Protein AF-A0AAP0QS74-F1 (afdb_monomer_lite)

Secondary structure (DSSP, 8-state):
-PPEEEEE---HHHHHHHHHHHHHTTTTSTTEEEEE-HHHHTTGGGS-HHHHHTTTTEEE-PPP-PPTT-HHHHHHHHHHHHHHHSTTHHHHHHHHHH-S---TTSSS-----------GGGGHHHHHHHHHHHHHHHHHHHHHHHHHHHHHHHHHHHHT----------------------------------------------

Sequence (206 aa):
MQTRVFVVYMNTALVSRLFALADQNGMMSKGYAWIITAGLSNSLNVLDSDVVDSMDGVLGVRSHAFLKESPLFSYFSKVILLVREIETKMDEIEKRYFGEKVTSATLAPTIYTESSSLRAYNFGGLFIIAGMATLLAIAVSERFIWQRPVALVRQYLTSNHPANGIELAAQPTAETDAGDHSPEVHQDSGNSGRISEHIKEDIAVE

InterPro domains:
  IPR001828 Receptor, ligand binding region [PF01094] (2-66)
  IPR015683 Ionotropic glutamate receptor [PTHR34836] (1-76)
  IPR028082 Periplasmic binding protein-like I [SSF53822] (2-81)

Structure (mmCIF, N/CA/C/O backbone):
data_AF-A0AAP0QS74-F1
#
_entry.id   AF-A0AAP0QS74-F1
#
loop_
_atom_site.group_PDB
_atom_site.id
_atom_site.type_symbol
_atom_site.label_atom_id
_atom_site.label_alt_id
_atom_site.label_comp_id
_atom_site.label_asym_id
_atom_site.label_entity_id
_atom_site.label_seq_id
_atom_site.pdbx_PDB_ins_code
_atom_site.Cartn_x
_atom_site.Cartn_y
_atom_site.Cartn_z
_atom_site.occupancy
_atom_site.B_iso_or_equiv
_atom_site.auth_seq_id
_atom_site.auth_comp_id
_atom_site.auth_asym_id
_atom_site.auth_atom_id
_atom_site.pdbx_PDB_model_num
ATOM 1 N N . MET A 1 1 ? -0.316 0.234 28.360 1.00 65.75 1 MET A N 1
ATOM 2 C CA . MET A 1 1 ? -0.586 -0.930 27.488 1.00 65.75 1 MET A CA 1
ATOM 3 C C . MET A 1 1 ? 0.133 -0.708 26.174 1.00 65.75 1 MET A C 1
ATOM 5 O O . MET A 1 1 ? 0.094 0.412 25.683 1.00 65.75 1 MET A O 1
ATOM 9 N N . GLN A 1 2 ? 0.831 -1.718 25.661 1.00 87.81 2 GLN A N 1
ATOM 10 C CA . GLN A 1 2 ? 1.613 -1.614 24.430 1.00 87.81 2 GLN A CA 1
ATOM 11 C C . GLN A 1 2 ? 0.776 -2.133 23.258 1.00 87.81 2 GLN A C 1
ATOM 13 O O . GLN A 1 2 ? 0.354 -3.287 23.278 1.00 87.81 2 GLN A O 1
ATOM 18 N N . THR A 1 3 ? 0.512 -1.279 22.272 1.00 93.31 3 THR A N 1
ATOM 19 C CA . THR A 1 3 ? -0.238 -1.647 21.063 1.00 93.31 3 THR A CA 1
ATOM 20 C C . THR A 1 3 ? 0.688 -2.327 20.062 1.00 93.31 3 THR A C 1
ATOM 22 O O . THR A 1 3 ? 1.796 -1.845 19.823 1.00 93.31 3 THR A O 1
ATOM 25 N N . ARG A 1 4 ? 0.238 -3.430 19.460 1.00 94.75 4 ARG A N 1
ATOM 26 C CA . ARG A 1 4 ? 0.949 -4.118 18.375 1.00 94.75 4 ARG A CA 1
ATOM 27 C C . ARG A 1 4 ? 0.329 -3.725 17.042 1.00 94.75 4 ARG A C 1
ATOM 29 O O . ARG A 1 4 ? -0.881 -3.843 16.874 1.00 94.75 4 ARG A O 1
ATOM 36 N N . VAL A 1 5 ? 1.154 -3.243 16.118 1.00 95.69 5 VAL A N 1
ATOM 37 C CA . VAL A 1 5 ? 0.713 -2.798 14.792 1.00 95.69 5 VAL A CA 1
ATOM 38 C C . VAL A 1 5 ? 1.135 -3.831 13.755 1.00 95.69 5 VAL A C 1
ATOM 40 O O . VAL A 1 5 ? 2.314 -4.175 13.677 1.00 95.69 5 VAL A O 1
ATOM 43 N N . PHE A 1 6 ? 0.187 -4.297 12.948 1.00 95.19 6 PHE A N 1
ATOM 44 C CA . PHE A 1 6 ? 0.430 -5.216 11.842 1.00 95.19 6 PHE A CA 1
ATOM 45 C C . PHE A 1 6 ? 0.158 -4.521 10.511 1.00 95.19 6 PHE A C 1
ATOM 47 O O . PHE A 1 6 ? -0.923 -3.975 10.295 1.00 95.19 6 PHE A O 1
ATOM 54 N N . VAL A 1 7 ? 1.137 -4.568 9.607 1.00 94.81 7 VAL A N 1
ATOM 55 C CA . VAL A 1 7 ? 0.986 -4.100 8.226 1.00 94.81 7 VAL A CA 1
ATOM 56 C C . VAL A 1 7 ? 0.824 -5.319 7.330 1.00 94.81 7 VAL A C 1
ATOM 58 O O . VAL A 1 7 ? 1.717 -6.160 7.246 1.00 94.81 7 VAL A O 1
ATOM 61 N N . VAL A 1 8 ? -0.326 -5.426 6.674 1.00 93.69 8 VAL A N 1
ATOM 62 C CA . VAL A 1 8 ? -0.716 -6.602 5.898 1.00 93.69 8 VAL A CA 1
ATOM 63 C C . VAL A 1 8 ? -0.539 -6.318 4.406 1.00 93.69 8 VAL A C 1
ATOM 65 O O . VAL A 1 8 ? -1.237 -5.492 3.807 1.00 93.69 8 VAL A O 1
ATOM 68 N N . TYR A 1 9 ? 0.406 -7.037 3.800 1.00 92.31 9 TYR A N 1
ATOM 69 C CA . TYR A 1 9 ? 0.623 -7.102 2.356 1.00 92.31 9 TYR A CA 1
ATOM 70 C C . TYR A 1 9 ? 0.483 -8.559 1.905 1.00 92.31 9 TYR A C 1
ATOM 72 O O . TYR A 1 9 ? 1.419 -9.348 2.003 1.00 92.31 9 TYR A O 1
ATOM 80 N N . MET A 1 10 ? -0.724 -8.938 1.488 1.00 88.56 10 MET A N 1
ATOM 81 C CA . MET A 1 10 ? -1.080 -10.300 1.085 1.00 88.56 10 MET A CA 1
ATOM 82 C C . MET A 1 10 ? -2.191 -10.252 0.028 1.00 88.56 10 MET A C 1
ATOM 84 O O . MET A 1 10 ? -2.868 -9.236 -0.126 1.00 88.56 10 MET A O 1
ATOM 88 N N . ASN A 1 11 ? -2.394 -11.357 -0.690 1.00 88.50 11 ASN A N 1
ATOM 89 C CA . ASN A 1 11 ? -3.532 -11.514 -1.598 1.00 88.50 11 ASN A CA 1
ATOM 90 C C . ASN A 1 11 ? -4.849 -11.649 -0.802 1.00 88.50 11 ASN A C 1
ATOM 92 O O . ASN A 1 11 ? -4.871 -12.260 0.267 1.00 88.50 11 ASN A O 1
ATOM 96 N N . THR A 1 12 ? -5.940 -11.135 -1.367 1.00 87.75 12 THR A N 1
ATOM 97 C CA . THR A 1 12 ? -7.340 -11.240 -0.932 1.00 87.75 12 THR A CA 1
ATOM 98 C C . THR A 1 12 ? -7.721 -12.593 -0.303 1.00 87.75 12 THR A C 1
ATOM 100 O O . THR A 1 12 ? -8.304 -12.622 0.781 1.00 87.75 12 THR A O 1
ATOM 103 N N . ALA A 1 13 ? -7.335 -13.725 -0.904 1.00 88.12 13 ALA A N 1
ATOM 104 C CA . ALA A 1 13 ? -7.678 -15.053 -0.370 1.00 88.12 13 ALA A CA 1
ATOM 105 C C . ALA A 1 13 ? -6.998 -15.367 0.979 1.00 88.12 13 ALA A C 1
ATOM 107 O O . ALA A 1 13 ? -7.599 -15.964 1.872 1.00 88.12 13 ALA A O 1
ATOM 108 N N . LEU A 1 14 ? -5.739 -14.952 1.145 1.00 91.38 14 LEU A N 1
ATOM 109 C CA . LEU A 1 14 ? -4.989 -15.143 2.392 1.00 91.38 14 LEU A CA 1
ATOM 110 C C . LEU A 1 14 ? -5.470 -14.179 3.473 1.00 91.38 14 LEU A C 1
ATOM 112 O O . LEU A 1 14 ? -5.602 -14.561 4.630 1.00 91.38 14 LEU A O 1
ATOM 116 N N . VAL A 1 15 ? -5.772 -12.949 3.069 1.00 90.56 15 VAL A N 1
ATOM 117 C CA . VAL A 1 15 ? -6.301 -11.888 3.931 1.00 90.56 15 VAL A CA 1
ATOM 118 C C . VAL A 1 15 ? -7.613 -12.309 4.573 1.00 90.56 15 VAL A C 1
ATOM 120 O O . VAL A 1 15 ? -7.795 -12.104 5.768 1.00 90.56 15 VAL A O 1
ATOM 123 N N . SER A 1 16 ? -8.480 -12.960 3.797 1.00 91.44 16 SER A N 1
ATOM 124 C CA . SER A 1 16 ? -9.758 -13.460 4.301 1.00 91.44 16 SER A CA 1
ATOM 125 C C . SER A 1 16 ? -9.565 -14.416 5.474 1.00 91.44 16 SER A C 1
ATOM 127 O O . SER A 1 16 ? -10.159 -14.258 6.536 1.00 91.44 16 SER A O 1
ATOM 129 N N . ARG A 1 17 ? -8.658 -15.386 5.306 1.00 93.38 17 ARG A N 1
ATOM 130 C CA . ARG A 1 17 ? -8.339 -16.367 6.350 1.00 93.38 17 ARG A CA 1
ATOM 131 C C . ARG A 1 17 ? -7.629 -15.723 7.537 1.00 93.38 17 ARG A C 1
ATOM 133 O O . ARG A 1 17 ? -7.901 -16.089 8.674 1.00 93.38 17 ARG A O 1
ATOM 140 N N . LEU A 1 18 ? -6.727 -14.776 7.276 1.00 94.75 18 LEU A N 1
ATOM 141 C CA . LEU A 1 18 ? -5.992 -14.057 8.312 1.00 94.75 18 LEU A CA 1
ATOM 142 C C . LEU A 1 18 ? -6.943 -13.311 9.246 1.00 94.75 18 LEU A C 1
ATOM 144 O O . LEU A 1 18 ? -6.813 -13.446 10.459 1.00 94.75 18 LEU A O 1
ATOM 148 N N . PHE A 1 19 ? -7.881 -12.540 8.697 1.00 94.38 19 PHE A N 1
ATOM 149 C CA . PHE A 1 19 ? -8.766 -11.712 9.509 1.00 94.38 19 PHE A CA 1
ATOM 150 C C . PHE A 1 19 ? -9.851 -12.518 10.219 1.00 94.38 19 PHE A C 1
ATOM 152 O O . PHE A 1 19 ? -10.068 -12.281 11.403 1.00 94.38 19 PHE A O 1
ATOM 159 N N . ALA A 1 20 ? -10.377 -13.574 9.591 1.00 94.19 20 ALA A N 1
ATOM 160 C CA . ALA A 1 20 ? -11.245 -14.525 10.282 1.00 94.19 20 ALA A CA 1
ATOM 161 C C . ALA A 1 20 ? -10.550 -15.163 11.504 1.00 94.19 20 ALA A C 1
ATOM 163 O O . ALA A 1 20 ? -11.133 -15.261 12.581 1.00 94.19 20 ALA A O 1
ATOM 164 N N . LEU A 1 21 ? -9.280 -15.563 11.369 1.00 95.00 21 LEU A N 1
ATOM 165 C CA . LEU A 1 21 ? -8.508 -16.117 12.487 1.00 95.00 21 LEU A CA 1
ATOM 166 C C . LEU A 1 21 ? -8.143 -15.055 13.527 1.00 95.00 21 LEU A C 1
ATOM 168 O O . LEU A 1 21 ? -8.137 -15.344 14.722 1.00 95.00 21 LEU A O 1
ATOM 172 N N . ALA A 1 22 ? -7.804 -13.843 13.098 1.00 95.56 22 ALA A N 1
ATOM 173 C CA . ALA A 1 22 ? -7.474 -12.753 14.005 1.00 95.56 22 ALA A CA 1
ATOM 174 C C . ALA A 1 22 ? -8.678 -12.377 14.878 1.00 95.56 22 ALA A C 1
ATOM 176 O O . ALA A 1 22 ? -8.509 -12.199 16.084 1.00 95.56 22 ALA A O 1
ATOM 177 N N . ASP A 1 23 ? -9.876 -12.320 14.300 1.00 95.06 23 ASP A N 1
ATOM 178 C CA . ASP A 1 23 ? -11.116 -12.055 15.024 1.00 95.06 23 ASP A CA 1
ATOM 179 C C . ASP A 1 23 ? -11.440 -13.171 16.030 1.00 95.06 23 ASP A C 1
ATOM 181 O O . ASP A 1 23 ? -11.571 -12.912 17.228 1.00 95.06 23 ASP A O 1
ATOM 185 N N . GLN A 1 24 ? -11.388 -14.437 15.594 1.00 94.69 24 GLN A N 1
ATOM 186 C CA . GLN A 1 24 ? -11.581 -15.603 16.473 1.00 94.69 24 GLN A CA 1
ATOM 187 C C . GLN A 1 24 ? -10.610 -15.640 17.663 1.00 94.69 24 GLN A C 1
ATOM 189 O O . GLN A 1 24 ? -10.968 -16.097 18.747 1.00 94.69 24 GLN A O 1
ATOM 194 N N . ASN A 1 25 ? -9.379 -15.155 17.481 1.00 94.81 25 ASN A N 1
ATOM 195 C CA . ASN A 1 25 ? -8.360 -15.114 18.532 1.00 94.81 25 ASN A CA 1
ATOM 196 C C . ASN A 1 25 ? -8.369 -13.802 19.340 1.00 94.81 25 ASN A C 1
ATOM 198 O O . ASN A 1 25 ? -7.450 -13.553 20.124 1.00 94.81 25 ASN A O 1
ATOM 202 N N . GLY A 1 26 ? -9.371 -12.939 19.150 1.00 94.12 26 GLY A N 1
ATOM 203 C CA . GLY A 1 26 ? -9.499 -11.667 19.861 1.00 94.12 26 GLY A CA 1
ATOM 204 C C . GLY A 1 26 ? -8.430 -10.637 19.488 1.00 94.12 26 GLY A C 1
ATOM 205 O O . GLY A 1 26 ? -8.235 -9.656 20.207 1.00 94.12 26 GLY A O 1
ATOM 206 N N . MET A 1 27 ? -7.730 -10.823 18.369 1.00 95.50 27 MET A N 1
ATOM 207 C CA . MET A 1 27 ? -6.721 -9.887 17.873 1.00 95.50 27 MET A CA 1
ATOM 208 C C . MET A 1 27 ? -7.329 -8.684 17.133 1.00 95.50 27 MET A C 1
ATOM 210 O O . MET A 1 27 ? -6.590 -7.781 16.752 1.00 95.50 27 MET A O 1
ATOM 214 N N . MET A 1 28 ? -8.654 -8.632 16.965 1.00 94.50 28 MET A N 1
ATOM 215 C CA . MET A 1 28 ? -9.396 -7.424 16.555 1.00 94.50 28 MET A CA 1
ATOM 216 C C . MET A 1 28 ? -9.728 -6.494 17.729 1.00 94.50 28 MET A C 1
ATOM 218 O O . MET A 1 28 ? -10.222 -5.385 17.549 1.00 94.50 28 MET A O 1
ATOM 222 N N . SER A 1 29 ? -9.441 -6.926 18.958 1.00 93.19 29 SER A N 1
ATOM 223 C CA . SER A 1 29 ? -9.743 -6.157 20.161 1.00 93.19 29 SER A CA 1
ATOM 224 C C . SER A 1 29 ? -8.646 -5.142 20.521 1.00 93.19 29 SER A C 1
ATOM 226 O O . SER A 1 29 ? -7.591 -5.027 19.888 1.00 93.19 29 SER A O 1
ATOM 228 N N . LYS A 1 30 ? -8.890 -4.374 21.588 1.00 92.31 30 LYS A N 1
ATOM 229 C CA . LYS A 1 30 ? -7.980 -3.332 22.071 1.00 92.31 30 LYS A CA 1
ATOM 230 C C . LYS A 1 30 ? -6.586 -3.895 22.380 1.00 92.31 30 LYS A C 1
ATOM 232 O O . LYS A 1 30 ? -6.434 -4.820 23.169 1.00 92.31 30 LYS A O 1
ATOM 237 N N . GLY A 1 31 ? -5.561 -3.245 21.833 1.00 92.81 31 GLY A N 1
ATOM 238 C CA . GLY A 1 31 ? -4.160 -3.675 21.949 1.00 92.81 31 GLY A CA 1
ATOM 239 C C . GLY A 1 31 ? -3.540 -4.064 20.608 1.00 92.81 31 GLY A C 1
ATOM 240 O O . GLY A 1 31 ? -2.321 -4.223 20.528 1.00 92.81 31 GLY A O 1
ATOM 241 N N . TYR A 1 32 ? -4.355 -4.119 19.556 1.00 94.94 32 TYR A N 1
ATOM 242 C CA . TYR A 1 32 ? -3.939 -4.404 18.193 1.00 94.94 32 TYR A CA 1
ATOM 243 C C . TYR A 1 32 ? -4.397 -3.301 17.243 1.00 94.94 32 TYR A C 1
ATOM 245 O O . TYR A 1 32 ? -5.439 -2.681 17.443 1.00 94.94 32 TYR A O 1
ATOM 253 N N . ALA A 1 33 ? -3.587 -3.035 16.226 1.00 95.69 33 ALA A N 1
ATOM 254 C CA . ALA A 1 33 ? -3.935 -2.159 15.121 1.00 95.69 33 ALA A CA 1
ATOM 255 C C . ALA A 1 33 ? -3.523 -2.827 13.811 1.00 95.69 33 ALA A C 1
ATOM 257 O O . ALA A 1 33 ? -2.427 -3.382 13.703 1.00 95.69 33 ALA A O 1
ATOM 258 N N . TRP A 1 34 ? -4.393 -2.739 12.814 1.00 96.62 34 TRP A N 1
ATOM 259 C CA . TRP A 1 34 ? -4.226 -3.412 11.534 1.00 96.62 34 TRP A CA 1
ATOM 260 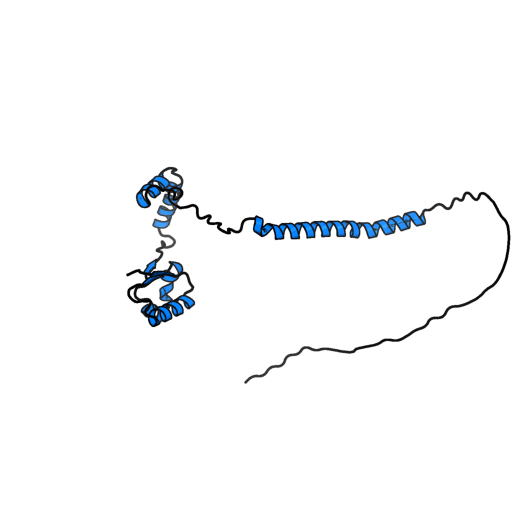C C . TRP A 1 34 ? -4.228 -2.387 10.413 1.00 96.62 34 TRP A C 1
ATOM 262 O O . TRP A 1 34 ? -5.120 -1.544 10.343 1.00 96.62 34 TRP A O 1
ATOM 272 N N . ILE A 1 35 ? -3.228 -2.457 9.538 1.00 95.38 35 ILE A N 1
ATOM 273 C CA . ILE A 1 35 ? -3.105 -1.580 8.378 1.00 95.38 35 ILE A CA 1
ATOM 274 C C . ILE A 1 35 ? -3.004 -2.443 7.130 1.00 95.38 35 ILE A C 1
ATOM 276 O O . ILE A 1 35 ? -2.090 -3.258 7.007 1.00 95.38 35 ILE A O 1
ATOM 280 N N . ILE A 1 36 ? -3.911 -2.238 6.181 1.00 93.88 36 ILE A N 1
ATOM 281 C CA . ILE A 1 36 ? -3.856 -2.886 4.871 1.00 93.88 36 ILE A CA 1
ATOM 282 C C . ILE A 1 36 ? -3.318 -1.926 3.812 1.00 93.88 36 ILE A C 1
ATOM 284 O O . ILE A 1 36 ? -3.631 -0.733 3.781 1.00 93.88 36 ILE A O 1
ATOM 288 N N . THR A 1 37 ? -2.496 -2.465 2.919 1.00 91.19 37 THR A N 1
ATOM 289 C CA . THR A 1 37 ? -1.899 -1.690 1.824 1.00 91.19 37 THR A CA 1
ATOM 290 C C . THR A 1 37 ? -2.903 -1.376 0.711 1.00 91.19 37 THR A C 1
ATOM 292 O O . THR A 1 37 ? -3.946 -2.021 0.590 1.00 91.19 37 THR A O 1
ATOM 295 N N . ALA A 1 38 ? -2.568 -0.394 -0.134 1.00 85.44 38 ALA A N 1
ATOM 296 C CA . ALA A 1 38 ? -3.455 0.112 -1.184 1.00 85.44 38 ALA A CA 1
ATOM 297 C C . ALA A 1 38 ? -3.927 -0.946 -2.194 1.00 85.44 38 ALA A C 1
ATOM 299 O O . ALA A 1 38 ? -5.052 -0.880 -2.679 1.00 85.44 38 ALA A O 1
ATOM 300 N N . GLY A 1 39 ? -3.098 -1.954 -2.484 1.00 82.19 39 GLY A N 1
ATOM 301 C CA . GLY A 1 39 ? -3.506 -3.055 -3.363 1.00 82.19 39 GLY A CA 1
ATOM 302 C C . GLY A 1 39 ? -4.696 -3.843 -2.804 1.00 82.19 39 GLY A C 1
ATOM 303 O O . GLY A 1 39 ? -5.583 -4.254 -3.551 1.00 82.19 39 GLY A O 1
ATOM 304 N N . LEU A 1 40 ? -4.744 -3.997 -1.480 1.00 84.62 40 LEU A N 1
ATOM 305 C CA . LEU A 1 40 ? -5.782 -4.750 -0.789 1.00 84.62 40 LEU A CA 1
ATOM 306 C C . LEU A 1 40 ? -7.011 -3.888 -0.477 1.00 84.62 40 LEU A C 1
ATOM 308 O O . LEU A 1 40 ? -8.137 -4.310 -0.719 1.00 84.62 40 LEU A O 1
ATOM 312 N N . SER A 1 41 ? -6.808 -2.655 -0.007 1.00 87.12 41 SER A N 1
ATOM 313 C CA . SER A 1 41 ? -7.895 -1.718 0.327 1.00 87.12 41 SER A CA 1
ATOM 314 C C . SER A 1 41 ? -8.768 -1.335 -0.881 1.00 87.12 41 SER A C 1
ATOM 316 O O . SER A 1 41 ? -9.960 -1.048 -0.724 1.00 87.12 41 SER A O 1
ATOM 318 N N . ASN A 1 42 ? -8.183 -1.331 -2.084 1.00 86.38 42 ASN A N 1
ATOM 319 C CA . ASN A 1 42 ? -8.885 -1.073 -3.339 1.00 86.38 42 ASN A CA 1
ATOM 320 C C . ASN A 1 42 ? -9.721 -2.275 -3.804 1.00 86.38 42 ASN A C 1
ATOM 322 O O . ASN A 1 42 ? -10.624 -2.095 -4.614 1.00 86.38 42 ASN A O 1
ATOM 326 N N . SER A 1 43 ? -9.433 -3.473 -3.287 1.00 84.19 43 SER A N 1
ATOM 327 C CA . SER A 1 43 ? -10.041 -4.742 -3.707 1.00 84.19 43 SER A CA 1
ATOM 328 C C . SER A 1 43 ? -10.974 -5.339 -2.641 1.00 84.19 43 SER A C 1
ATOM 330 O O . SER A 1 43 ? -11.334 -6.510 -2.725 1.00 84.19 43 SER A O 1
ATOM 332 N N . LEU A 1 44 ? -11.372 -4.558 -1.625 1.00 83.19 44 LEU A N 1
ATOM 333 C CA . LEU A 1 44 ? -12.238 -5.026 -0.528 1.00 83.19 44 LEU A CA 1
ATOM 334 C C . LEU A 1 44 ? -13.644 -5.430 -0.984 1.00 83.19 44 LEU A C 1
ATOM 336 O O . LEU A 1 44 ? -14.306 -6.194 -0.301 1.00 83.19 44 LEU A O 1
ATOM 340 N N . ASN A 1 45 ? -14.096 -4.944 -2.138 1.00 83.19 45 ASN A N 1
ATOM 341 C CA . ASN A 1 45 ? -15.378 -5.331 -2.729 1.00 83.19 45 ASN A CA 1
ATOM 342 C C . ASN A 1 45 ? -15.397 -6.766 -3.285 1.00 83.19 45 ASN A C 1
ATOM 344 O O . ASN A 1 45 ? -16.463 -7.245 -3.651 1.00 83.19 45 ASN A O 1
ATOM 348 N N . VAL A 1 46 ? -14.236 -7.417 -3.406 1.00 86.25 46 VAL A N 1
ATOM 349 C CA . VAL A 1 46 ? -14.112 -8.818 -3.846 1.00 86.25 46 VAL A CA 1
ATOM 350 C C . VAL A 1 46 ? -14.243 -9.786 -2.665 1.00 86.25 46 VAL A C 1
ATOM 352 O O . VAL A 1 46 ? -14.423 -10.981 -2.872 1.00 86.25 46 VAL A O 1
ATOM 355 N N . LEU A 1 47 ? -14.123 -9.286 -1.432 1.00 86.75 47 LEU A N 1
ATOM 356 C CA . LEU A 1 47 ? -14.265 -10.088 -0.223 1.00 86.75 47 LEU A CA 1
ATOM 357 C C . LEU A 1 47 ? -15.739 -10.331 0.095 1.00 86.75 47 LEU A C 1
ATOM 359 O O . LEU A 1 47 ? -16.581 -9.456 -0.113 1.00 86.75 47 LEU A O 1
ATOM 363 N N . ASP A 1 48 ? -16.021 -11.505 0.653 1.00 89.50 48 ASP A N 1
ATOM 364 C CA . ASP A 1 48 ? -17.339 -11.829 1.188 1.00 89.50 48 ASP A CA 1
ATOM 365 C C . ASP A 1 48 ? -17.672 -10.924 2.384 1.00 89.50 48 ASP A C 1
ATOM 367 O O . ASP A 1 48 ? -16.784 -10.538 3.150 1.00 89.50 48 ASP A O 1
ATOM 371 N N . SER A 1 49 ? -18.958 -10.609 2.567 1.00 89.19 49 SER A N 1
ATOM 372 C CA . SER A 1 49 ? -19.420 -9.716 3.643 1.00 89.19 49 SER A CA 1
ATOM 373 C C . SER A 1 49 ? -18.959 -10.190 5.020 1.00 89.19 49 SER A C 1
ATOM 375 O O . SER A 1 49 ? -18.421 -9.396 5.780 1.00 89.19 49 SER A O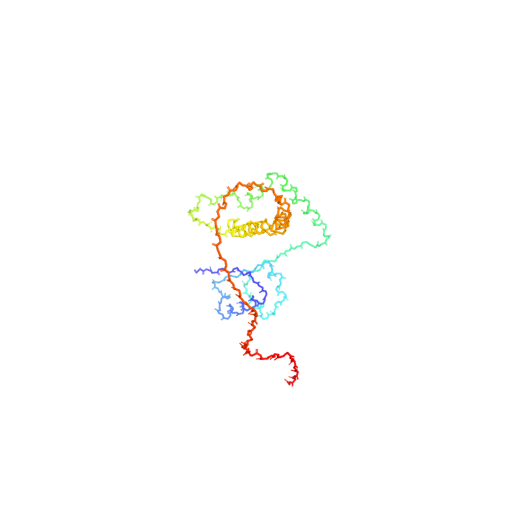 1
ATOM 377 N N . ASP A 1 50 ? -19.069 -11.492 5.295 1.00 89.44 50 ASP A N 1
ATOM 378 C CA . ASP A 1 50 ? -18.671 -12.093 6.574 1.00 89.44 50 ASP A CA 1
ATOM 379 C C . ASP A 1 50 ? -17.184 -11.854 6.888 1.00 89.44 50 ASP A C 1
ATOM 381 O O . ASP A 1 50 ? -16.783 -11.657 8.035 1.00 89.44 50 ASP A O 1
ATOM 385 N N . VAL A 1 51 ? -16.342 -11.844 5.850 1.00 89.75 51 VAL A N 1
ATOM 386 C CA . VAL A 1 51 ? -14.915 -11.546 5.988 1.00 89.75 51 VAL A CA 1
ATOM 387 C C . VAL A 1 51 ? -14.711 -10.062 6.259 1.00 89.75 51 VAL A C 1
ATOM 389 O O . VAL A 1 51 ? -13.900 -9.715 7.114 1.00 89.75 51 VAL A O 1
ATOM 392 N N . VAL A 1 52 ? -15.429 -9.184 5.560 1.00 90.19 52 VAL A N 1
ATOM 393 C CA . VAL A 1 52 ? -15.348 -7.733 5.780 1.00 90.19 52 VAL A CA 1
ATOM 394 C C . VAL A 1 52 ? -15.811 -7.362 7.191 1.00 90.19 52 VAL A C 1
ATOM 396 O O . VAL A 1 52 ? -15.180 -6.516 7.819 1.00 90.19 52 VAL A O 1
ATOM 399 N N . ASP A 1 53 ? -16.824 -8.040 7.725 1.00 92.81 53 ASP A N 1
ATOM 400 C CA . ASP A 1 53 ? -17.297 -7.841 9.098 1.00 92.81 53 ASP A CA 1
ATOM 401 C C . ASP A 1 53 ? -16.226 -8.241 10.126 1.00 92.81 53 ASP A C 1
ATOM 403 O O . ASP A 1 53 ? -16.014 -7.535 11.111 1.00 92.81 53 ASP A O 1
ATOM 407 N N . SER A 1 54 ? -15.453 -9.303 9.854 1.00 93.62 54 SER A N 1
ATOM 408 C CA . SER A 1 54 ? -14.297 -9.678 10.688 1.00 93.62 54 SER A CA 1
ATOM 409 C C . SER A 1 54 ? -13.144 -8.664 10.643 1.00 93.62 54 SER A C 1
ATOM 411 O O . SER A 1 54 ? -12.211 -8.750 11.436 1.00 93.62 54 SER A O 1
ATOM 413 N N . MET A 1 55 ? -13.176 -7.705 9.712 1.00 92.81 55 MET A N 1
ATOM 414 C CA . MET A 1 55 ? -12.158 -6.665 9.537 1.00 92.81 55 MET A CA 1
ATOM 415 C C . MET A 1 55 ? -12.517 -5.351 10.244 1.00 92.81 55 MET A C 1
ATOM 417 O O . MET A 1 55 ? -11.918 -4.312 9.941 1.00 92.81 55 MET A O 1
ATOM 421 N N . ASP A 1 56 ? -13.478 -5.362 11.170 1.00 91.00 56 ASP A N 1
ATOM 422 C CA . ASP A 1 56 ? -13.848 -4.151 11.893 1.00 91.00 56 ASP A CA 1
ATOM 423 C C . ASP A 1 56 ? -12.650 -3.589 12.685 1.00 91.00 56 ASP A C 1
ATOM 425 O O . ASP A 1 56 ? -11.922 -4.298 13.382 1.00 91.00 56 ASP A O 1
ATOM 429 N N . GLY A 1 57 ? -12.385 -2.294 12.515 1.00 90.50 57 GLY A N 1
ATOM 430 C CA . GLY A 1 57 ? -11.194 -1.632 13.064 1.00 90.50 57 GLY A CA 1
ATOM 431 C C . GLY A 1 57 ? -9.904 -1.738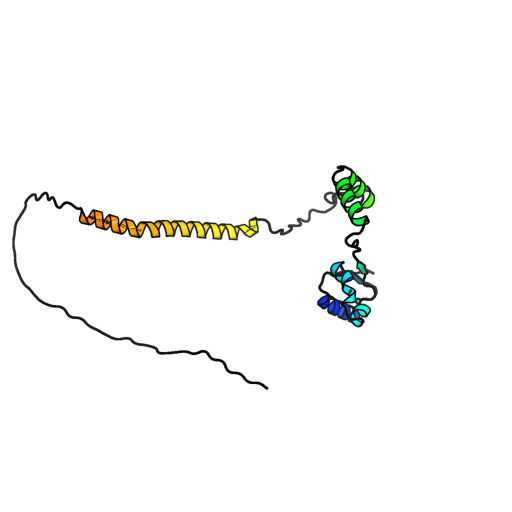 12.229 1.00 90.50 57 GLY A C 1
ATOM 432 O O . GLY A 1 57 ? -8.872 -1.203 12.649 1.00 90.50 57 GLY A O 1
ATOM 433 N N . VAL A 1 58 ? -9.926 -2.355 11.040 1.00 94.31 58 VAL A N 1
ATOM 434 C CA . VAL A 1 58 ? -8.787 -2.353 10.100 1.00 94.31 58 VAL A CA 1
ATOM 435 C C . VAL A 1 58 ? -8.707 -1.027 9.331 1.00 94.31 58 VAL A C 1
ATOM 437 O O . VAL A 1 58 ? -9.671 -0.575 8.716 1.00 94.31 58 VAL A O 1
ATOM 440 N N . LEU A 1 59 ? -7.520 -0.415 9.286 1.00 94.38 59 LEU A N 1
ATOM 441 C CA . LEU A 1 59 ? -7.275 0.818 8.541 1.00 94.38 59 LEU A CA 1
ATOM 442 C C . LEU A 1 59 ? -6.746 0.523 7.131 1.00 94.38 59 LEU A C 1
ATOM 444 O O . LEU A 1 59 ? -5.674 -0.058 6.961 1.00 94.38 59 LEU A O 1
ATOM 448 N N . GLY A 1 60 ? -7.467 0.970 6.102 1.00 90.44 60 GLY A N 1
ATOM 449 C CA . GLY A 1 60 ? -7.042 0.847 4.707 1.00 90.44 60 GLY A CA 1
ATOM 450 C C . GLY A 1 60 ? -6.649 2.171 4.060 1.00 90.44 60 GLY A C 1
ATOM 451 O O . GLY A 1 60 ? -7.278 3.201 4.289 1.00 90.44 60 GLY A O 1
ATOM 452 N N . VAL A 1 61 ? -5.636 2.136 3.190 1.00 87.81 61 VAL A N 1
ATOM 453 C CA . VAL A 1 61 ? -5.229 3.295 2.375 1.00 87.81 61 VAL A CA 1
ATOM 454 C C . VAL A 1 61 ? -5.825 3.167 0.981 1.00 87.81 61 VAL A C 1
ATOM 456 O O . VAL A 1 61 ? -5.337 2.354 0.210 1.00 87.81 61 VAL A O 1
ATOM 459 N N . ARG A 1 62 ? -6.851 3.939 0.614 1.00 81.81 62 ARG A N 1
ATOM 460 C CA . ARG A 1 62 ? -7.389 3.918 -0.761 1.00 81.81 62 ARG A CA 1
ATOM 461 C C . ARG A 1 62 ? -6.673 4.918 -1.657 1.00 81.81 62 ARG A C 1
ATOM 463 O O . ARG A 1 62 ? -6.669 6.120 -1.385 1.00 81.81 62 ARG A O 1
ATOM 470 N N . SER A 1 63 ? -6.099 4.427 -2.751 1.00 78.69 63 SER A N 1
ATOM 471 C CA . SER A 1 63 ? -5.484 5.297 -3.752 1.00 78.69 63 SER A CA 1
ATOM 472 C C . SER A 1 63 ? -6.567 5.930 -4.619 1.00 78.69 63 SER A C 1
ATOM 474 O O . SER A 1 63 ? -7.308 5.223 -5.301 1.00 78.69 63 SER A O 1
ATOM 476 N N . HIS A 1 64 ? -6.626 7.256 -4.637 1.00 77.56 64 HIS A N 1
ATOM 477 C CA . HIS A 1 64 ? -7.458 7.990 -5.582 1.00 77.56 64 HIS A CA 1
ATOM 478 C C . HIS A 1 64 ? -6.617 8.318 -6.815 1.00 77.56 64 HIS A C 1
ATOM 480 O O . HIS A 1 64 ? -5.592 8.988 -6.708 1.00 77.56 64 HIS A O 1
ATOM 486 N N . ALA A 1 65 ? -7.041 7.828 -7.978 1.00 74.56 65 ALA A N 1
ATOM 487 C CA . ALA A 1 65 ? -6.434 8.153 -9.262 1.00 74.56 65 ALA A CA 1
ATOM 488 C C . ALA A 1 65 ? -7.391 9.025 -10.081 1.00 74.56 65 ALA A C 1
ATOM 490 O O . ALA A 1 65 ? -8.610 8.863 -10.012 1.00 74.56 65 ALA A O 1
ATOM 491 N N . PHE A 1 66 ? -6.840 9.957 -10.859 1.00 79.25 66 PHE A N 1
ATOM 492 C CA . PHE A 1 66 ? -7.638 10.757 -11.783 1.00 79.25 66 PHE A CA 1
ATOM 493 C C . PHE A 1 66 ? -8.156 9.884 -12.930 1.00 79.25 66 PHE A C 1
ATOM 495 O O . PHE A 1 66 ? -7.438 9.025 -13.443 1.00 79.25 66 PHE A O 1
ATOM 502 N N . LEU A 1 67 ? -9.400 10.128 -13.348 1.00 77.81 67 LEU A N 1
ATOM 503 C CA . LEU A 1 67 ? -9.988 9.473 -14.515 1.00 77.81 67 LEU A CA 1
ATOM 504 C C . LEU A 1 67 ? -9.182 9.803 -15.781 1.00 77.81 67 LEU A C 1
ATOM 506 O O . LEU A 1 67 ? -8.699 10.929 -15.950 1.00 77.81 67 LEU A O 1
ATOM 510 N N . LYS A 1 68 ? -9.060 8.819 -16.679 1.00 63.22 68 LYS A N 1
ATOM 511 C CA . LYS A 1 68 ? -8.441 8.999 -17.998 1.00 63.22 68 LYS A CA 1
ATOM 512 C C . LYS A 1 68 ? -9.224 10.072 -18.771 1.00 63.22 68 LYS A C 1
ATOM 514 O O . LYS A 1 68 ? -10.449 10.067 -18.727 1.00 63.22 68 LYS A O 1
ATOM 519 N N . GLU A 1 69 ? -8.513 10.989 -19.428 1.00 75.25 69 GLU A N 1
ATOM 520 C CA . GLU A 1 69 ? -9.053 12.192 -20.102 1.00 75.25 69 GLU A CA 1
ATOM 521 C C . GLU A 1 69 ? -9.535 13.333 -19.186 1.00 75.25 69 GLU A C 1
ATOM 523 O O . GLU A 1 69 ? -10.159 14.290 -19.646 1.00 75.25 69 GLU A O 1
ATOM 528 N N . SER A 1 70 ? -9.218 13.301 -17.888 1.00 78.38 70 SER A N 1
ATOM 529 C CA . SER A 1 70 ? -9.491 14.453 -17.026 1.00 78.38 70 SER A CA 1
ATOM 530 C C . SER A 1 70 ? -8.619 15.660 -17.416 1.00 78.38 70 SER A C 1
ATOM 532 O O . SER A 1 70 ? -7.395 15.516 -17.520 1.00 78.38 70 SER A O 1
ATOM 534 N N . PRO A 1 71 ? -9.185 16.881 -17.518 1.00 76.44 71 PRO A N 1
ATOM 535 C CA . PRO A 1 71 ? -8.393 18.099 -17.703 1.00 76.44 71 PRO A CA 1
ATOM 536 C C . PRO A 1 71 ? -7.376 18.320 -16.566 1.00 76.44 71 PRO A C 1
ATOM 538 O O . PRO A 1 71 ? -6.357 18.981 -16.776 1.00 76.44 71 PRO A O 1
ATOM 541 N N . LEU A 1 72 ? -7.586 17.711 -15.388 1.00 78.44 72 LEU A N 1
ATOM 542 C CA . LEU A 1 72 ? -6.630 17.745 -14.276 1.00 78.44 72 LEU A CA 1
ATOM 543 C C . LEU A 1 72 ? -5.356 16.946 -14.575 1.00 78.44 72 LEU A C 1
ATOM 545 O O . LEU A 1 72 ? -4.277 17.357 -14.149 1.00 78.44 72 LEU A O 1
ATOM 549 N N . PHE A 1 73 ? -5.446 15.841 -15.321 1.00 76.75 73 PHE A N 1
ATOM 550 C CA . PHE A 1 73 ? -4.277 15.019 -15.647 1.00 76.75 73 PHE A CA 1
ATOM 551 C C . PHE A 1 73 ? -3.245 15.825 -16.444 1.00 76.75 73 PHE A C 1
ATOM 553 O O . PHE A 1 73 ? -2.060 15.791 -16.128 1.00 76.75 73 PHE A O 1
ATOM 560 N N . SER A 1 74 ? -3.704 16.631 -17.408 1.00 80.25 74 SER A N 1
ATOM 561 C CA . SER A 1 74 ? -2.850 17.528 -18.201 1.00 80.25 74 SER A CA 1
ATOM 562 C C . SER A 1 74 ? -2.157 18.588 -17.341 1.00 80.25 74 SER A C 1
ATOM 564 O O . SER A 1 74 ? -0.970 18.859 -17.521 1.00 80.25 74 SER A O 1
ATOM 566 N N . TYR A 1 75 ? -2.870 19.163 -16.370 1.00 84.19 75 TYR A N 1
ATOM 567 C CA . TYR A 1 75 ? -2.304 20.160 -15.464 1.00 84.19 75 TYR A CA 1
ATOM 568 C C . TYR A 1 75 ? -1.216 19.552 -14.569 1.00 84.19 75 TYR A C 1
ATOM 570 O O . TYR A 1 75 ? -0.074 20.012 -14.579 1.00 84.19 75 TYR A O 1
ATOM 578 N N . PHE A 1 76 ? -1.525 18.462 -13.859 1.00 82.56 76 PHE A N 1
ATOM 579 C CA . PHE A 1 76 ? -0.553 17.798 -12.985 1.00 82.56 76 PHE A CA 1
ATOM 580 C C . PHE A 1 76 ? 0.629 17.215 -13.763 1.00 82.56 76 PHE A C 1
ATOM 582 O O . PHE A 1 76 ? 1.772 17.359 -13.334 1.00 82.56 76 PHE A O 1
ATOM 589 N N . SER A 1 77 ? 0.383 16.651 -14.947 1.00 81.88 77 SER A N 1
ATOM 590 C CA . SER A 1 77 ? 1.440 16.145 -15.824 1.00 81.88 77 SER A CA 1
ATOM 591 C C . SER A 1 77 ? 2.366 17.239 -16.354 1.00 81.88 77 SER A C 1
ATOM 593 O O . SER A 1 77 ? 3.426 16.900 -16.860 1.00 81.88 77 SER A O 1
ATOM 595 N N . LYS A 1 78 ? 2.007 18.525 -16.282 1.00 85.12 78 LYS A N 1
ATOM 596 C CA . LYS A 1 78 ? 2.923 19.633 -16.602 1.00 85.12 78 LYS A CA 1
ATOM 597 C C . LYS A 1 78 ? 3.632 20.140 -15.353 1.00 85.12 78 LYS A C 1
ATOM 599 O O . LYS A 1 78 ? 4.836 20.372 -15.368 1.00 85.12 78 LYS A O 1
ATOM 604 N N . VAL A 1 79 ? 2.894 20.270 -14.254 1.00 87.00 79 VAL A N 1
ATOM 605 C CA . VAL A 1 79 ? 3.408 20.821 -12.995 1.00 87.00 79 VAL A CA 1
ATOM 606 C C . VAL A 1 79 ? 4.471 19.924 -12.359 1.00 87.00 79 VAL A C 1
ATOM 608 O O . VAL A 1 79 ? 5.463 20.443 -11.864 1.00 87.00 79 VAL A O 1
ATOM 611 N N . ILE A 1 80 ? 4.330 18.594 -12.405 1.00 85.94 80 ILE A N 1
ATOM 612 C CA . ILE A 1 80 ? 5.301 17.672 -11.778 1.00 85.94 80 ILE A CA 1
ATOM 613 C C . ILE A 1 80 ? 6.719 17.867 -12.341 1.00 85.94 80 ILE A C 1
ATOM 615 O O . ILE A 1 80 ? 7.703 17.821 -11.606 1.00 85.94 80 ILE A O 1
ATOM 619 N N . LEU A 1 81 ? 6.810 18.101 -13.647 1.00 85.25 81 LEU A N 1
ATOM 620 C CA . LEU A 1 81 ? 8.052 18.243 -14.399 1.00 85.25 81 LEU A CA 1
ATOM 621 C C . LEU A 1 81 ? 8.690 19.581 -14.038 1.00 85.25 81 LEU A C 1
ATOM 623 O O . LEU A 1 81 ? 9.853 19.622 -13.658 1.00 85.25 81 LEU A O 1
ATOM 627 N N . LEU A 1 82 ? 7.878 20.644 -14.065 1.00 86.12 82 LEU A N 1
ATOM 628 C CA . LEU A 1 82 ? 8.280 22.001 -13.704 1.00 86.12 82 LEU A CA 1
ATOM 629 C C . LEU A 1 82 ? 8.828 22.068 -12.278 1.00 86.12 82 LEU A C 1
ATOM 631 O O . LEU A 1 82 ? 9.860 22.681 -12.040 1.00 86.12 82 LEU A O 1
ATOM 635 N N . VAL A 1 83 ? 8.169 21.413 -11.322 1.00 86.94 83 VAL A N 1
ATOM 636 C CA . VAL A 1 83 ? 8.632 21.399 -9.928 1.00 86.94 83 VAL A CA 1
ATOM 637 C C . VAL A 1 83 ? 9.951 20.626 -9.785 1.00 86.94 83 VAL A C 1
ATOM 639 O O . VAL A 1 83 ? 10.754 20.980 -8.931 1.00 86.94 83 VAL A O 1
ATOM 642 N N . ARG A 1 84 ? 10.197 19.598 -10.611 1.00 83.75 84 ARG A N 1
ATOM 643 C CA . ARG A 1 84 ? 11.437 18.802 -10.579 1.00 83.75 84 ARG A CA 1
ATOM 644 C C . ARG A 1 84 ? 12.614 19.495 -11.270 1.00 83.75 84 ARG A C 1
ATOM 646 O O . ARG A 1 84 ? 13.744 19.310 -10.840 1.00 83.75 84 ARG A O 1
ATOM 653 N N . GLU A 1 85 ? 12.360 20.235 -12.343 1.00 84.38 85 GLU A N 1
ATOM 654 C CA . GLU A 1 85 ? 13.388 20.966 -13.093 1.00 84.38 85 GLU A CA 1
ATOM 655 C C . GLU A 1 85 ? 13.915 22.176 -12.313 1.00 84.38 85 GLU A C 1
ATOM 657 O O . GLU A 1 85 ? 15.080 22.545 -12.432 1.00 84.38 85 GLU A O 1
ATOM 662 N N . ILE A 1 86 ? 13.076 22.771 -11.463 1.00 85.25 86 ILE A N 1
ATOM 663 C CA . ILE A 1 86 ? 13.500 23.852 -10.579 1.00 85.25 86 ILE A CA 1
ATOM 664 C C . ILE A 1 86 ? 14.303 23.254 -9.416 1.00 85.25 86 ILE A C 1
ATOM 666 O O . ILE A 1 86 ? 13.728 22.723 -8.466 1.00 85.25 86 ILE A O 1
ATOM 670 N N . GLU A 1 87 ? 15.630 23.391 -9.485 1.00 79.56 87 GLU A N 1
ATOM 671 C CA . GLU A 1 87 ? 16.607 22.763 -8.578 1.00 79.56 87 GLU A CA 1
ATOM 672 C C . GLU A 1 87 ? 16.258 22.891 -7.087 1.00 79.56 87 GLU A C 1
ATOM 674 O O . GLU A 1 87 ? 16.418 21.943 -6.329 1.00 79.56 87 GLU A O 1
ATOM 679 N N . THR A 1 88 ? 15.721 24.035 -6.657 1.00 85.38 88 THR A N 1
ATOM 680 C CA . THR A 1 88 ? 15.466 24.325 -5.237 1.00 85.38 88 THR A CA 1
ATOM 681 C C . THR A 1 88 ? 14.033 24.049 -4.784 1.00 85.38 88 THR A C 1
ATOM 683 O O . THR A 1 88 ? 13.757 24.043 -3.584 1.00 85.38 88 THR A O 1
ATOM 686 N N . LYS A 1 89 ? 13.094 23.823 -5.713 1.00 86.12 89 LYS A N 1
ATOM 687 C CA . LYS A 1 89 ? 11.664 23.669 -5.391 1.00 86.12 89 LYS A CA 1
ATOM 688 C C . LYS A 1 89 ? 11.378 22.370 -4.659 1.00 86.12 89 LYS A C 1
ATOM 690 O O . LYS A 1 89 ? 10.568 22.365 -3.734 1.00 86.12 89 LYS A O 1
ATOM 695 N N . MET A 1 90 ? 12.019 21.279 -5.070 1.00 85.56 90 MET A N 1
ATOM 696 C CA . MET A 1 90 ? 11.847 19.994 -4.394 1.00 85.56 90 MET A CA 1
ATOM 697 C C . MET A 1 90 ? 12.418 20.027 -2.979 1.00 85.56 90 MET A C 1
ATOM 699 O O . MET A 1 90 ? 11.743 19.578 -2.055 1.00 85.56 90 MET A O 1
ATOM 703 N N . ASP A 1 91 ? 13.576 20.658 -2.797 1.00 87.69 91 ASP A N 1
ATOM 704 C CA . ASP A 1 91 ? 14.200 20.827 -1.484 1.00 87.69 91 ASP A CA 1
ATOM 705 C C . ASP A 1 91 ? 13.358 21.725 -0.562 1.00 87.69 91 ASP A C 1
ATOM 707 O O . ASP A 1 91 ? 13.187 21.423 0.620 1.00 87.69 91 ASP A O 1
ATOM 711 N N . GLU A 1 92 ? 12.769 22.804 -1.098 1.00 88.81 92 GLU A N 1
ATOM 712 C CA . GLU A 1 92 ? 11.842 23.686 -0.375 1.00 88.81 92 GLU A CA 1
ATOM 713 C C . GLU A 1 92 ? 10.615 22.908 0.134 1.00 88.81 92 GLU A C 1
ATOM 715 O O . GLU A 1 92 ? 10.219 23.045 1.295 1.00 88.81 92 GLU A O 1
ATOM 720 N N . ILE A 1 93 ? 10.023 22.066 -0.722 1.00 87.50 93 ILE A N 1
ATOM 721 C CA . ILE A 1 93 ? 8.861 21.235 -0.378 1.00 87.50 93 ILE A CA 1
ATOM 722 C C . ILE A 1 93 ? 9.252 20.165 0.648 1.00 87.50 93 ILE A C 1
ATOM 724 O O . ILE A 1 93 ? 8.543 20.001 1.644 1.00 87.50 93 ILE A O 1
ATOM 728 N N . GLU A 1 94 ? 10.372 19.466 0.439 1.00 84.94 94 GLU A N 1
ATOM 729 C CA . GLU A 1 94 ? 10.873 18.446 1.366 1.00 84.94 94 GLU A CA 1
ATOM 730 C C . GLU A 1 94 ? 11.073 19.053 2.759 1.00 84.94 94 GLU A C 1
ATOM 732 O O . GLU A 1 94 ? 10.486 18.578 3.734 1.00 84.94 94 GLU A O 1
ATOM 737 N N . LYS A 1 95 ? 11.789 20.180 2.834 1.00 88.25 95 LYS A N 1
ATOM 738 C CA . LYS A 1 95 ? 12.060 20.884 4.089 1.00 88.25 95 LYS A CA 1
ATOM 739 C C . LYS A 1 95 ? 10.789 21.372 4.783 1.00 88.25 95 LYS A C 1
ATOM 741 O O . LYS A 1 95 ? 10.700 21.315 6.009 1.00 88.25 95 LYS A O 1
ATOM 746 N N . ARG A 1 96 ? 9.801 21.859 4.025 1.00 91.00 96 ARG A N 1
ATOM 747 C CA . ARG A 1 96 ? 8.558 22.421 4.578 1.00 91.00 96 ARG A CA 1
ATOM 748 C C . ARG A 1 96 ? 7.627 21.365 5.172 1.00 91.00 96 ARG A C 1
ATOM 750 O O . ARG A 1 96 ? 6.983 21.652 6.177 1.00 91.00 96 ARG A O 1
ATOM 757 N N . TYR A 1 97 ? 7.520 20.191 4.547 1.00 86.56 97 TYR A N 1
ATOM 758 C CA . TYR A 1 97 ? 6.543 19.165 4.941 1.00 86.56 97 TYR A CA 1
ATOM 759 C C . TYR A 1 97 ? 7.145 17.999 5.727 1.00 86.56 97 TYR A C 1
ATOM 761 O O . TYR A 1 97 ? 6.471 17.456 6.599 1.00 86.56 97 TYR A O 1
ATOM 769 N N . PHE A 1 98 ? 8.393 17.622 5.449 1.00 85.62 98 PHE A N 1
ATOM 770 C CA . PHE A 1 98 ? 9.081 16.520 6.129 1.00 85.62 98 PHE A CA 1
ATOM 771 C C . PHE A 1 98 ? 10.130 17.005 7.142 1.00 85.62 98 PHE A C 1
ATOM 773 O O . PHE A 1 98 ? 10.661 16.196 7.901 1.00 85.62 98 PHE A O 1
ATOM 780 N N . GLY A 1 99 ? 10.376 18.320 7.204 1.00 80.19 99 GLY A N 1
ATOM 781 C CA . GLY A 1 99 ? 11.405 18.927 8.044 1.00 80.19 99 GLY A CA 1
ATOM 782 C C . GLY A 1 99 ? 12.779 18.925 7.374 1.00 80.19 99 GLY A C 1
ATOM 783 O O . GLY A 1 99 ? 12.975 18.358 6.301 1.00 80.19 99 GLY A O 1
ATOM 784 N N . GLU A 1 100 ? 13.756 19.589 7.996 1.00 78.19 100 GLU A N 1
ATOM 785 C CA . GLU A 1 100 ? 15.146 19.482 7.553 1.00 78.19 100 GLU A CA 1
ATOM 786 C C . GLU A 1 100 ? 15.587 18.026 7.669 1.00 78.19 100 GLU A C 1
ATOM 788 O O . GLU A 1 100 ? 15.375 17.391 8.705 1.00 78.19 100 GLU A O 1
ATOM 793 N N . LYS A 1 101 ? 16.170 17.494 6.592 1.00 61.88 101 LYS A N 1
ATOM 794 C CA . LYS A 1 101 ? 16.688 16.133 6.540 1.00 61.88 101 LYS A CA 1
ATOM 795 C C . LYS A 1 101 ? 17.826 16.032 7.552 1.00 61.88 101 LYS A C 1
ATOM 797 O O . LYS A 1 101 ? 18.992 16.225 7.224 1.00 61.88 101 LYS A O 1
ATOM 802 N N . VAL A 1 102 ? 17.499 15.728 8.804 1.00 55.69 102 VAL A N 1
ATOM 803 C CA . VAL A 1 102 ? 18.473 15.218 9.757 1.00 55.69 102 VAL A CA 1
ATOM 804 C C . VAL A 1 102 ? 18.816 13.846 9.211 1.00 55.69 102 VAL A C 1
ATOM 806 O O . VAL A 1 102 ? 18.148 12.858 9.515 1.00 55.69 102 VAL A O 1
ATOM 809 N N . THR A 1 103 ? 19.801 13.790 8.312 1.00 53.72 103 THR A N 1
ATOM 810 C CA . THR A 1 103 ? 20.415 12.534 7.912 1.00 53.72 103 THR A CA 1
ATOM 811 C C . THR A 1 103 ? 20.707 11.802 9.201 1.00 53.72 103 THR A C 1
ATOM 813 O O . THR A 1 103 ? 21.510 12.241 10.026 1.00 53.72 103 THR A O 1
ATOM 816 N N . SER A 1 104 ? 20.015 10.687 9.384 1.00 50.03 104 SER A N 1
ATOM 817 C CA . SER A 1 104 ? 20.088 9.797 10.536 1.00 50.03 104 SER A CA 1
ATOM 818 C C . SER A 1 104 ? 21.458 9.105 10.624 1.00 50.03 104 SER A C 1
ATOM 820 O O . SER A 1 104 ? 21.577 8.032 11.188 1.00 50.03 104 SER A O 1
ATOM 822 N N . ALA A 1 105 ? 22.498 9.701 10.040 1.00 48.59 105 ALA A N 1
ATOM 823 C CA . ALA A 1 105 ? 23.892 9.353 10.224 1.00 48.59 105 ALA A CA 1
ATOM 824 C C . ALA A 1 105 ? 24.430 9.871 11.569 1.00 48.59 105 ALA A C 1
ATOM 826 O O . ALA A 1 105 ? 25.401 9.325 12.074 1.00 48.59 105 ALA A O 1
ATOM 827 N N . THR A 1 106 ? 23.802 10.888 12.176 1.00 47.50 106 THR A N 1
ATOM 828 C CA . THR A 1 106 ? 24.330 11.503 13.409 1.00 47.50 106 THR A CA 1
ATOM 829 C C . THR A 1 106 ? 23.830 10.838 14.700 1.00 47.50 106 THR A C 1
ATOM 831 O O . THR A 1 106 ? 24.444 11.027 15.744 1.00 47.50 106 THR A O 1
ATOM 834 N N . LEU A 1 107 ? 22.751 10.040 14.671 1.00 46.88 107 LEU A N 1
ATOM 835 C CA . LEU A 1 107 ? 22.165 9.435 15.887 1.00 46.88 107 LEU A CA 1
ATOM 836 C C . LEU A 1 107 ? 21.834 7.934 15.790 1.00 46.88 107 LEU A C 1
ATOM 838 O O . LEU A 1 107 ? 21.205 7.395 16.698 1.00 46.88 107 LEU A O 1
ATOM 842 N N . ALA A 1 108 ? 22.272 7.232 14.744 1.00 42.03 108 ALA A N 1
ATOM 843 C CA . ALA A 1 108 ? 22.193 5.774 14.712 1.00 42.03 108 ALA A CA 1
ATOM 844 C C . ALA A 1 108 ? 23.542 5.181 15.160 1.00 42.03 108 ALA A C 1
ATOM 846 O O . ALA A 1 108 ? 24.557 5.479 14.526 1.00 42.03 108 ALA A O 1
ATOM 847 N N . PRO A 1 109 ? 23.604 4.337 16.211 1.00 44.00 109 PRO A N 1
ATOM 848 C CA . PRO A 1 109 ? 24.766 3.480 16.391 1.00 44.00 109 PRO A CA 1
ATOM 849 C C . PRO A 1 109 ? 24.905 2.640 15.119 1.00 44.00 109 PRO A C 1
ATOM 851 O O . PRO A 1 109 ? 23.910 2.136 14.597 1.00 44.00 109 PRO A O 1
ATOM 854 N N . THR A 1 110 ? 26.125 2.547 14.602 1.00 40.53 110 THR A N 1
ATOM 855 C CA . THR A 1 110 ? 26.528 1.855 13.375 1.00 40.53 110 THR A CA 1
ATOM 856 C C . THR A 1 110 ? 26.190 0.364 13.455 1.00 40.53 110 THR A C 1
ATOM 858 O O . THR A 1 110 ? 27.048 -0.490 13.658 1.00 40.53 110 THR A O 1
ATOM 861 N N . ILE A 1 111 ? 24.915 0.014 13.304 1.00 41.84 111 ILE A N 1
ATOM 862 C CA . ILE A 1 111 ? 24.531 -1.339 12.939 1.00 41.84 111 ILE A CA 1
ATOM 863 C C . ILE A 1 111 ? 24.805 -1.410 11.448 1.00 41.84 111 ILE A C 1
ATOM 865 O O . ILE A 1 111 ? 24.055 -0.862 10.637 1.00 41.84 111 ILE A O 1
ATOM 869 N N . TYR A 1 112 ? 25.930 -2.042 11.116 1.00 40.81 112 TYR A N 1
ATOM 870 C CA . TYR A 1 112 ? 26.234 -2.557 9.791 1.00 40.81 112 TYR A CA 1
ATOM 871 C C . TYR A 1 112 ? 25.014 -3.325 9.294 1.00 40.81 112 TYR A C 1
ATOM 873 O O . TYR A 1 112 ? 24.819 -4.504 9.575 1.00 40.81 112 TYR A O 1
ATOM 881 N N . THR A 1 113 ? 24.145 -2.615 8.587 1.00 42.19 113 THR A N 1
ATOM 882 C CA . THR A 1 113 ? 23.047 -3.215 7.859 1.00 42.19 113 THR A CA 1
ATOM 883 C C . THR A 1 113 ? 23.680 -3.635 6.546 1.00 42.19 113 THR A C 1
ATOM 885 O O . THR A 1 113 ? 23.613 -2.921 5.546 1.00 42.19 113 THR A O 1
ATOM 888 N N . GLU A 1 114 ? 24.395 -4.762 6.596 1.00 49.06 114 GLU A N 1
ATOM 889 C CA . GLU A 1 114 ? 24.819 -5.545 5.436 1.00 49.06 114 GLU A CA 1
ATOM 890 C C . GLU A 1 114 ? 23.546 -5.984 4.705 1.00 49.06 114 GLU A C 1
ATOM 892 O O . GLU A 1 114 ? 23.043 -7.101 4.825 1.00 49.06 114 GLU A O 1
ATOM 897 N N . SER A 1 115 ? 22.954 -5.035 3.985 1.00 46.34 115 SER A N 1
ATOM 898 C CA . SER A 1 115 ? 21.904 -5.304 3.030 1.00 46.34 115 SER A CA 1
ATOM 899 C C . SER A 1 115 ? 22.533 -6.212 1.986 1.00 46.34 115 SER A C 1
ATOM 901 O O . SER A 1 115 ? 23.372 -5.798 1.184 1.00 46.34 115 SER A O 1
ATOM 903 N N . SER A 1 116 ? 22.145 -7.484 2.027 1.00 50.03 116 SER A N 1
ATOM 904 C CA . SER A 1 116 ? 22.490 -8.494 1.029 1.00 50.03 116 SER A CA 1
ATOM 905 C C . SER A 1 116 ? 21.742 -8.199 -0.277 1.00 50.03 116 SER A C 1
ATOM 907 O O . SER A 1 116 ? 20.980 -9.009 -0.792 1.00 50.03 116 SER A O 1
ATOM 909 N N . SER A 1 117 ? 21.918 -6.981 -0.789 1.00 58.94 117 SER A N 1
ATOM 910 C CA . SER A 1 117 ? 21.552 -6.586 -2.135 1.00 58.94 117 SER A CA 1
ATOM 911 C C . SER A 1 117 ? 22.385 -7.429 -3.090 1.00 58.94 117 SER A C 1
ATOM 913 O O . SER A 1 117 ? 23.593 -7.592 -2.889 1.00 58.94 117 SER A O 1
ATOM 915 N N . LEU A 1 118 ? 21.719 -8.006 -4.087 1.00 58.06 118 LEU A N 1
ATOM 916 C CA . LEU A 1 118 ? 22.246 -8.959 -5.057 1.00 58.06 118 LEU A CA 1
ATOM 917 C C . LEU A 1 118 ? 23.314 -8.284 -5.947 1.00 58.06 118 LEU A C 1
ATOM 919 O O . LEU A 1 118 ? 23.077 -7.951 -7.104 1.00 58.06 118 LEU A O 1
ATOM 923 N N . ARG A 1 119 ? 24.491 -8.006 -5.380 1.00 64.31 119 ARG A N 1
ATOM 924 C CA . ARG A 1 119 ? 25.630 -7.389 -6.066 1.00 64.31 119 ARG A CA 1
ATOM 925 C C . ARG A 1 119 ? 26.165 -8.353 -7.123 1.00 64.31 119 ARG A C 1
ATOM 927 O O . ARG A 1 119 ? 26.133 -9.565 -6.929 1.00 64.31 119 ARG A O 1
ATOM 934 N N . ALA A 1 120 ? 26.728 -7.804 -8.202 1.00 59.03 120 ALA A N 1
ATOM 935 C CA . ALA A 1 120 ? 27.333 -8.534 -9.326 1.00 59.03 120 ALA A CA 1
ATOM 936 C C . ALA A 1 120 ? 28.294 -9.670 -8.909 1.00 59.03 120 ALA A C 1
ATOM 938 O O . ALA A 1 120 ? 28.453 -10.644 -9.638 1.00 59.03 120 ALA A O 1
ATOM 939 N N . TYR A 1 121 ? 28.877 -9.582 -7.709 1.00 62.94 121 TYR A N 1
ATOM 940 C CA . TYR A 1 121 ? 29.689 -10.635 -7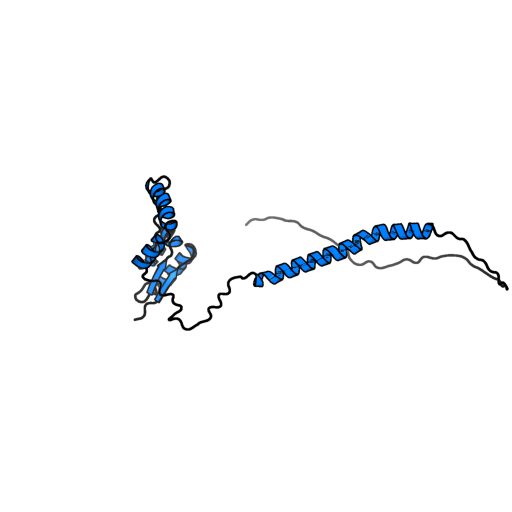.104 1.00 62.94 121 TYR A CA 1
ATOM 941 C C . TYR A 1 121 ? 28.940 -11.972 -6.932 1.00 62.94 121 TYR A C 1
ATOM 943 O O . TYR A 1 121 ? 29.505 -13.024 -7.215 1.00 62.94 121 TYR A O 1
ATOM 951 N N . ASN A 1 122 ? 27.649 -11.946 -6.583 1.00 70.69 122 ASN A N 1
ATOM 952 C CA . ASN A 1 122 ? 26.820 -13.155 -6.471 1.00 70.69 122 ASN A CA 1
ATOM 953 C C . ASN A 1 122 ? 26.552 -13.815 -7.836 1.00 70.69 122 ASN A C 1
ATOM 955 O O . ASN A 1 122 ? 26.242 -15.001 -7.901 1.00 70.69 122 ASN A O 1
ATOM 959 N N . PHE A 1 123 ? 26.720 -13.072 -8.932 1.00 72.69 123 PHE A N 1
ATOM 960 C CA . PHE A 1 123 ? 26.630 -13.591 -10.297 1.00 72.69 123 PHE A CA 1
ATOM 961 C C . PHE A 1 123 ? 27.980 -14.073 -10.843 1.00 72.69 123 PHE A C 1
ATOM 963 O O . PHE A 1 123 ? 28.034 -14.605 -11.950 1.00 72.69 123 PHE A O 1
ATOM 970 N N . GLY A 1 124 ? 29.070 -13.938 -10.076 1.00 77.12 124 GLY A N 1
ATOM 971 C CA . GLY A 1 124 ? 30.419 -14.306 -10.509 1.00 77.12 124 GLY A CA 1
ATOM 972 C C . GLY A 1 124 ? 30.531 -15.769 -10.938 1.00 77.12 124 GLY A C 1
ATOM 973 O O . GLY A 1 124 ? 31.141 -16.057 -11.963 1.00 77.12 124 GLY A O 1
ATOM 974 N N . GLY A 1 125 ? 29.859 -16.686 -10.232 1.00 84.00 125 GLY A N 1
ATOM 975 C CA . GLY A 1 125 ? 29.843 -18.108 -10.593 1.00 84.00 125 GLY A CA 1
ATOM 976 C C . GLY A 1 125 ? 29.327 -18.363 -12.013 1.00 84.00 125 GLY A C 1
ATOM 977 O O . GLY A 1 125 ? 29.906 -19.166 -12.740 1.00 84.00 125 GLY A O 1
ATOM 978 N N . LEU A 1 126 ? 28.306 -17.618 -12.450 1.00 87.94 126 LEU A N 1
ATOM 979 C CA . LEU A 1 126 ? 27.751 -17.736 -13.800 1.00 87.94 126 LEU A CA 1
ATOM 980 C C . LEU A 1 126 ? 28.771 -17.319 -14.870 1.00 87.94 126 LEU A C 1
ATOM 982 O O . LEU A 1 126 ? 28.940 -18.019 -15.867 1.00 87.94 126 LEU A O 1
ATOM 986 N N . PHE A 1 127 ? 29.493 -16.218 -14.642 1.00 87.25 127 PHE A N 1
ATOM 987 C CA . PHE A 1 127 ? 30.536 -15.748 -15.558 1.00 87.25 127 PHE A CA 1
ATOM 988 C C . PHE A 1 127 ? 31.734 -16.703 -15.620 1.00 87.25 127 PHE A C 1
ATOM 990 O O . PHE A 1 127 ? 32.269 -16.936 -16.704 1.00 87.25 127 PHE A O 1
ATOM 997 N N . ILE A 1 128 ? 32.126 -17.305 -14.491 1.00 90.81 128 ILE A N 1
ATOM 998 C CA . ILE A 1 128 ? 33.210 -18.298 -14.450 1.00 90.81 128 ILE A CA 1
ATOM 999 C C . ILE A 1 128 ? 32.832 -19.555 -15.242 1.00 90.81 128 ILE A C 1
ATOM 1001 O O . ILE A 1 128 ? 33.632 -20.017 -16.055 1.00 90.81 128 ILE A O 1
ATOM 1005 N N . ILE A 1 129 ? 31.613 -20.079 -15.065 1.00 92.94 129 ILE A N 1
ATOM 1006 C CA . ILE A 1 129 ? 31.137 -21.269 -15.791 1.00 92.94 129 ILE A CA 1
ATOM 1007 C C . ILE A 1 129 ? 31.067 -20.990 -17.298 1.00 92.94 129 ILE A C 1
ATOM 1009 O O . ILE A 1 129 ? 31.577 -21.782 -18.090 1.00 92.94 129 ILE A O 1
ATOM 1013 N N . ALA A 1 130 ? 30.496 -19.849 -17.698 1.00 92.94 130 ALA A N 1
ATOM 1014 C CA . ALA A 1 130 ? 30.410 -19.454 -19.103 1.00 92.94 130 ALA A CA 1
ATOM 1015 C C . ALA A 1 130 ? 31.800 -19.284 -19.749 1.00 92.94 130 ALA A C 1
ATOM 1017 O O . ALA A 1 130 ? 32.023 -19.732 -20.877 1.00 92.94 130 ALA A O 1
ATOM 1018 N N . GLY A 1 131 ? 32.758 -18.698 -19.024 1.00 93.81 131 GLY A N 1
ATOM 1019 C CA . GLY A 1 131 ? 34.140 -18.548 -19.483 1.00 93.81 131 GLY A CA 1
ATOM 1020 C C . GLY A 1 131 ? 34.856 -19.889 -19.666 1.00 93.81 131 GLY A C 1
ATOM 1021 O O . GLY A 1 131 ? 35.431 -20.139 -20.725 1.00 93.81 131 GLY A O 1
ATOM 1022 N N . MET A 1 132 ? 34.770 -20.782 -18.675 1.00 95.88 132 MET A N 1
ATOM 1023 C CA . MET A 1 132 ? 35.372 -22.123 -18.741 1.00 95.88 132 MET A CA 1
ATOM 1024 C C . MET A 1 132 ? 34.780 -22.957 -19.884 1.00 95.88 132 MET A C 1
ATOM 1026 O O . MET A 1 132 ? 35.525 -23.561 -20.653 1.00 95.88 132 MET A O 1
ATOM 1030 N N . ALA A 1 133 ? 33.453 -22.935 -20.052 1.00 95.56 133 ALA A N 1
ATOM 1031 C CA . ALA A 1 133 ? 32.778 -23.626 -21.150 1.00 95.56 133 ALA A CA 1
ATOM 1032 C C . ALA A 1 133 ? 33.249 -23.123 -22.525 1.00 95.56 133 ALA A C 1
ATOM 1034 O O . ALA A 1 133 ? 33.503 -23.924 -23.424 1.00 95.56 133 ALA A O 1
ATOM 1035 N N . THR A 1 134 ? 33.431 -21.807 -22.670 1.00 96.12 134 THR A N 1
ATOM 1036 C CA . THR A 1 134 ? 33.917 -21.195 -23.915 1.00 96.12 134 THR A CA 1
ATOM 1037 C C . THR A 1 134 ? 35.365 -21.594 -24.215 1.00 96.12 134 THR A C 1
ATOM 1039 O O . THR A 1 134 ? 35.677 -21.965 -25.344 1.00 96.12 134 THR A O 1
ATOM 1042 N N . LEU A 1 135 ? 36.251 -21.590 -23.211 1.00 94.12 135 LEU A N 1
ATOM 1043 C CA . LEU A 1 135 ? 37.646 -22.019 -23.379 1.00 94.12 135 LEU A CA 1
ATOM 1044 C C . LEU A 1 135 ? 37.755 -23.506 -23.745 1.00 94.12 135 LEU A C 1
ATOM 1046 O O . LEU A 1 135 ? 38.530 -23.863 -24.633 1.00 94.12 135 LEU A O 1
ATOM 1050 N N . LEU A 1 136 ? 36.953 -24.368 -23.111 1.00 93.00 136 LEU A N 1
ATOM 1051 C CA . LEU A 1 136 ? 36.885 -25.793 -23.447 1.00 93.00 136 LEU A CA 1
ATOM 1052 C C . LEU A 1 136 ? 36.370 -26.014 -24.873 1.00 93.00 136 LEU A C 1
ATOM 1054 O O . LEU A 1 136 ? 36.936 -26.827 -25.603 1.00 93.00 136 LEU A O 1
ATOM 1058 N N . ALA A 1 137 ? 35.348 -25.265 -25.294 1.00 89.06 137 ALA A N 1
ATOM 1059 C CA . ALA A 1 137 ? 34.832 -25.330 -26.657 1.00 89.06 137 ALA A CA 1
ATOM 1060 C C . ALA A 1 137 ? 35.903 -24.946 -27.693 1.00 89.06 137 ALA A C 1
ATOM 1062 O O . ALA A 1 137 ? 36.062 -25.648 -28.692 1.00 89.06 137 ALA A O 1
ATOM 1063 N N . ILE A 1 138 ? 36.685 -23.892 -27.434 1.00 89.44 138 ILE A N 1
ATOM 1064 C CA . ILE A 1 138 ? 37.788 -23.468 -28.309 1.00 89.44 138 ILE A CA 1
ATOM 1065 C C . ILE A 1 138 ? 38.885 -24.542 -28.369 1.00 89.44 138 ILE A C 1
ATOM 1067 O O . ILE A 1 138 ? 39.290 -24.933 -29.462 1.00 89.44 138 ILE A O 1
ATOM 1071 N N . ALA A 1 139 ? 39.317 -25.081 -27.224 1.00 87.00 139 ALA A N 1
ATOM 1072 C CA . ALA A 1 139 ? 40.363 -26.106 -27.171 1.00 87.00 139 ALA A CA 1
ATOM 1073 C C . ALA A 1 139 ? 39.961 -27.406 -27.894 1.00 87.00 139 ALA A C 1
ATOM 1075 O O . ALA A 1 139 ? 40.772 -28.022 -28.593 1.00 87.00 139 ALA A O 1
ATOM 1076 N N . VAL A 1 140 ? 38.699 -27.827 -27.748 1.00 84.88 140 VAL A N 1
ATOM 1077 C CA . VAL A 1 140 ? 38.153 -28.974 -28.485 1.00 84.88 140 VAL A CA 1
ATOM 1078 C C . VAL A 1 140 ? 38.055 -28.651 -29.971 1.00 84.88 140 VAL A C 1
ATOM 1080 O O . VAL A 1 140 ? 38.459 -29.482 -30.776 1.00 84.88 140 VAL A O 1
ATOM 1083 N N . SER A 1 141 ? 37.595 -27.456 -30.349 1.00 79.38 141 SER A N 1
ATOM 1084 C CA . SER A 1 141 ? 37.513 -27.021 -31.749 1.00 79.38 141 SER A CA 1
ATOM 1085 C C . SER A 1 141 ? 38.880 -27.040 -32.441 1.00 79.38 141 SER A C 1
ATOM 1087 O O . SER A 1 141 ? 38.997 -27.515 -33.570 1.00 79.38 141 SER A O 1
ATOM 1089 N N . GLU A 1 142 ? 39.929 -26.581 -31.761 1.00 66.75 142 GLU A N 1
ATOM 1090 C CA . GLU A 1 142 ? 41.290 -26.533 -32.298 1.00 66.75 142 GLU A CA 1
ATOM 1091 C C . GLU A 1 142 ? 41.837 -27.936 -32.581 1.00 66.75 142 GLU A C 1
ATOM 1093 O O . GLU A 1 142 ? 42.363 -28.213 -33.660 1.00 66.75 142 GLU A O 1
ATOM 1098 N N . ARG A 1 143 ? 41.620 -28.875 -31.653 1.00 67.62 143 ARG A N 1
ATOM 1099 C CA . ARG A 1 143 ? 41.994 -30.276 -31.869 1.00 67.62 143 ARG A CA 1
ATOM 1100 C C . ARG A 1 143 ? 41.070 -30.971 -32.867 1.00 67.62 143 ARG A C 1
ATOM 1102 O O . ARG A 1 143 ? 41.546 -31.780 -33.646 1.00 67.62 143 ARG A O 1
ATOM 1109 N N . PHE A 1 144 ? 39.777 -30.669 -32.892 1.00 66.19 144 PHE A N 1
ATOM 1110 C CA . PHE A 1 144 ? 38.795 -31.355 -33.735 1.00 66.19 144 PHE A CA 1
ATOM 1111 C C . PHE A 1 144 ? 38.929 -30.987 -35.219 1.00 66.19 144 PHE A C 1
ATOM 1113 O O . PHE A 1 144 ? 38.875 -31.870 -36.078 1.00 66.19 144 PHE A O 1
ATOM 1120 N N . ILE A 1 145 ? 39.165 -29.708 -35.529 1.00 63.06 145 ILE A N 1
ATOM 1121 C CA . ILE A 1 145 ? 39.245 -29.221 -36.913 1.00 63.06 145 ILE A CA 1
ATOM 1122 C C . ILE A 1 145 ? 40.605 -29.557 -37.538 1.00 63.06 145 ILE A C 1
ATOM 1124 O O . ILE A 1 145 ? 40.645 -29.864 -38.726 1.00 63.06 145 ILE A O 1
ATOM 1128 N N . TRP A 1 146 ? 41.713 -29.567 -36.779 1.00 59.09 146 TRP A N 1
ATOM 1129 C CA . TRP A 1 146 ? 43.041 -29.868 -37.346 1.00 59.09 146 TRP A CA 1
ATOM 1130 C C . TRP A 1 146 ? 43.352 -31.364 -37.476 1.00 59.09 146 TRP A C 1
ATOM 1132 O O . TRP A 1 146 ? 44.206 -31.725 -38.277 1.00 59.09 146 TRP A O 1
ATOM 1142 N N . GLN A 1 147 ? 42.637 -32.265 -36.794 1.00 61.97 147 GLN A N 1
ATOM 1143 C CA . GLN A 1 147 ? 42.866 -33.716 -36.934 1.00 61.97 147 GLN A CA 1
ATOM 1144 C C . GLN A 1 147 ? 42.592 -34.228 -38.359 1.00 61.97 147 GLN A C 1
ATOM 1146 O O . GLN A 1 147 ? 43.399 -34.968 -38.923 1.00 61.97 147 GLN A O 1
ATOM 1151 N N . ARG A 1 148 ? 41.471 -33.815 -38.966 1.00 64.88 148 ARG A N 1
ATOM 1152 C CA . ARG A 1 148 ? 41.030 -34.280 -40.296 1.00 64.88 148 ARG A CA 1
ATOM 1153 C C . ARG A 1 148 ? 41.978 -33.870 -41.444 1.00 64.88 148 ARG A C 1
ATOM 1155 O O . ARG A 1 148 ? 42.353 -34.753 -42.213 1.00 64.88 148 ARG A O 1
ATOM 1162 N N . PRO A 1 149 ? 42.418 -32.603 -41.577 1.00 66.00 149 PRO A N 1
ATOM 1163 C CA . PRO A 1 149 ? 43.358 -32.202 -42.622 1.00 66.00 149 PRO A CA 1
ATOM 1164 C C . PRO A 1 149 ? 44.803 -32.622 -42.323 1.00 66.00 149 PRO A C 1
ATOM 1166 O O . PRO A 1 149 ? 45.512 -32.996 -43.253 1.00 66.00 149 PRO A O 1
ATOM 1169 N N . VAL A 1 150 ? 45.253 -32.638 -41.058 1.00 69.06 150 VAL A N 1
ATOM 1170 C CA . VAL A 1 150 ? 46.625 -33.075 -40.718 1.00 69.06 150 VAL A CA 1
ATOM 1171 C C . VAL A 1 150 ? 46.833 -34.559 -41.031 1.00 69.06 150 VAL A C 1
ATOM 1173 O O . VAL A 1 150 ? 47.911 -34.934 -41.492 1.00 69.06 150 VAL A O 1
ATOM 1176 N N . ALA A 1 151 ? 45.808 -35.402 -40.861 1.00 66.94 151 ALA A N 1
ATOM 1177 C CA . ALA A 1 151 ? 45.859 -36.799 -41.290 1.00 66.94 151 ALA A CA 1
ATOM 1178 C C . ALA A 1 151 ? 46.035 -36.938 -42.817 1.00 66.94 151 ALA A C 1
ATOM 1180 O O . ALA A 1 151 ? 46.858 -37.736 -43.266 1.00 66.94 151 ALA A O 1
ATOM 1181 N N . LEU A 1 152 ? 45.337 -36.119 -43.614 1.00 68.12 152 LEU A N 1
ATOM 1182 C CA . LEU A 1 152 ? 45.465 -36.123 -45.078 1.00 68.12 152 LEU A CA 1
ATOM 1183 C C . LEU A 1 152 ? 46.808 -35.559 -45.556 1.00 68.12 152 LEU A C 1
ATOM 1185 O O . LEU A 1 152 ? 47.420 -36.111 -46.467 1.00 68.12 152 LEU A O 1
ATOM 1189 N N . VAL A 1 153 ? 47.317 -34.506 -44.913 1.00 75.50 153 VAL A N 1
ATOM 1190 C CA . VAL A 1 153 ? 48.652 -33.963 -45.209 1.00 75.50 153 VAL A CA 1
ATOM 1191 C C . VAL A 1 153 ? 49.740 -34.972 -44.842 1.00 75.50 153 VAL A C 1
ATOM 1193 O O . VAL A 1 153 ? 50.684 -35.141 -45.610 1.00 75.50 153 VAL A O 1
ATOM 1196 N N . ARG A 1 154 ? 49.602 -35.713 -43.731 1.00 68.19 154 ARG A N 1
ATOM 1197 C CA . ARG A 1 154 ? 50.498 -36.842 -43.431 1.00 68.19 154 ARG A CA 1
ATOM 1198 C C . ARG A 1 154 ? 50.445 -37.901 -44.527 1.00 68.19 154 ARG A C 1
ATOM 1200 O O . ARG A 1 154 ? 51.501 -38.338 -44.962 1.00 68.19 154 ARG A O 1
ATOM 1207 N N . GLN A 1 155 ? 49.267 -38.278 -45.017 1.00 67.69 155 G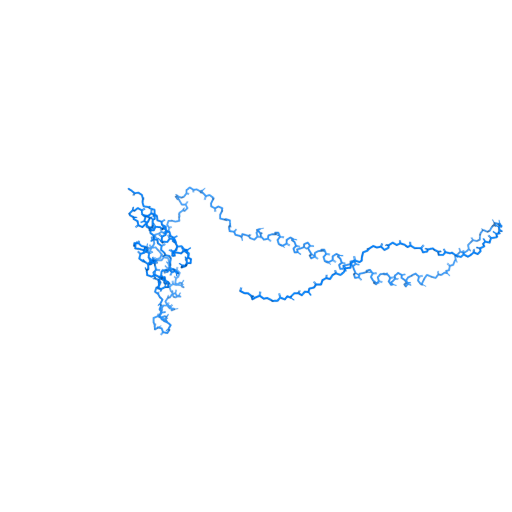LN A N 1
ATOM 1208 C CA . GLN A 1 155 ? 49.138 -39.250 -46.108 1.00 67.69 155 GLN A CA 1
ATOM 1209 C C . GLN A 1 155 ? 49.817 -38.758 -47.401 1.00 67.69 155 GLN A C 1
ATOM 1211 O O . GLN A 1 155 ? 50.518 -39.525 -48.058 1.00 67.69 155 GLN A O 1
ATOM 1216 N N . TYR A 1 156 ? 49.707 -37.463 -47.706 1.00 61.47 156 TYR A N 1
ATOM 1217 C CA . TYR A 1 156 ? 50.381 -36.826 -48.841 1.00 61.47 156 TYR A CA 1
ATOM 1218 C C . TYR A 1 156 ? 51.912 -36.766 -48.673 1.00 61.47 156 TYR A C 1
ATOM 1220 O O . TYR A 1 156 ? 52.657 -37.046 -49.609 1.00 61.47 156 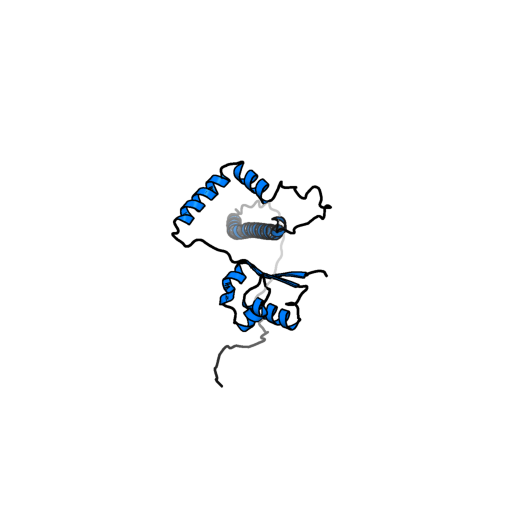TYR A O 1
ATOM 1228 N N . LEU A 1 157 ? 52.400 -36.467 -47.464 1.00 67.00 157 LEU A N 1
ATOM 1229 C CA . LEU A 1 157 ? 53.832 -36.462 -47.137 1.00 67.00 157 LEU A CA 1
ATOM 1230 C C . LEU A 1 157 ? 54.437 -37.875 -47.102 1.00 67.00 157 LEU A C 1
ATOM 1232 O O . LEU A 1 157 ? 55.597 -38.041 -47.462 1.00 67.00 157 LEU A O 1
ATOM 1236 N N . THR A 1 158 ? 53.662 -38.893 -46.712 1.00 61.56 158 THR A N 1
ATOM 1237 C CA . THR A 1 158 ? 54.120 -40.297 -46.699 1.00 61.56 158 THR A CA 1
ATOM 1238 C C . THR A 1 158 ? 54.113 -40.906 -48.108 1.00 61.56 158 THR A C 1
ATOM 1240 O O . THR A 1 158 ? 54.950 -41.747 -48.409 1.00 61.56 158 THR A O 1
ATOM 1243 N N . SER A 1 159 ? 53.217 -40.450 -48.996 1.00 61.28 159 SER A N 1
ATOM 1244 C CA . SER A 1 159 ? 53.171 -40.865 -50.409 1.00 61.28 159 SER A CA 1
ATOM 1245 C C . SER A 1 159 ? 54.300 -40.273 -51.259 1.00 61.28 159 SER A C 1
ATOM 1247 O O . SER A 1 159 ? 54.677 -40.872 -52.260 1.00 61.28 159 SER A O 1
ATOM 1249 N N . ASN A 1 160 ? 54.825 -39.104 -50.886 1.00 52.38 160 ASN A N 1
ATOM 1250 C CA . ASN A 1 160 ? 55.838 -38.384 -51.662 1.00 52.38 160 ASN A CA 1
ATOM 1251 C C . ASN A 1 160 ? 57.251 -38.522 -51.080 1.00 52.38 160 ASN A C 1
ATOM 1253 O O . ASN A 1 160 ? 58.088 -37.656 -51.322 1.00 52.38 160 ASN A O 1
ATOM 1257 N N . HIS A 1 161 ? 57.540 -39.580 -50.314 1.00 47.28 161 HIS A N 1
ATOM 1258 C CA . HIS A 1 161 ? 58.920 -39.880 -49.935 1.00 47.28 161 HIS A CA 1
ATOM 1259 C C . HIS A 1 161 ? 59.678 -40.399 -51.172 1.00 47.28 161 HIS A C 1
ATOM 1261 O O . HIS A 1 161 ? 59.344 -41.482 -51.661 1.00 47.28 161 HIS A O 1
ATOM 1267 N N . PRO A 1 162 ? 60.676 -39.675 -51.717 1.00 45.06 162 PRO A N 1
ATOM 1268 C CA . PRO A 1 162 ? 61.509 -40.223 -52.771 1.00 45.06 162 PRO A CA 1
ATOM 1269 C C . PRO A 1 162 ? 62.415 -41.288 -52.156 1.00 45.06 162 PRO A C 1
ATOM 1271 O O . PRO A 1 162 ? 63.291 -40.996 -51.342 1.00 45.06 162 PRO A O 1
ATOM 1274 N N . ALA A 1 163 ? 62.204 -42.534 -52.564 1.00 50.25 163 ALA A N 1
ATOM 1275 C CA . ALA A 1 163 ? 63.195 -43.581 -52.426 1.00 50.25 163 ALA A CA 1
ATOM 1276 C C . ALA A 1 163 ? 64.402 -43.235 -53.309 1.00 50.25 163 ALA A C 1
ATOM 1278 O O . ALA A 1 163 ? 64.441 -43.629 -54.466 1.00 50.25 163 ALA A O 1
ATOM 1279 N N . ASN A 1 164 ? 65.382 -42.514 -52.762 1.00 37.38 164 ASN A N 1
ATOM 1280 C CA . ASN A 1 164 ? 66.739 -42.485 -53.298 1.00 37.38 164 ASN A CA 1
ATOM 1281 C C . ASN A 1 164 ? 67.679 -42.951 -52.188 1.00 37.38 164 ASN A C 1
ATOM 1283 O O . ASN A 1 164 ? 67.962 -42.221 -51.237 1.00 37.38 164 ASN A O 1
ATOM 1287 N N . GLY A 1 165 ? 68.111 -44.205 -52.305 1.00 37.84 165 GLY A N 1
ATOM 1288 C CA . GLY A 1 165 ? 69.098 -44.804 -51.427 1.00 37.84 165 GLY A CA 1
ATOM 1289 C C . GLY A 1 165 ? 70.475 -44.169 -51.598 1.00 37.84 165 GLY A C 1
ATOM 1290 O O . GLY A 1 165 ? 70.885 -43.804 -52.698 1.00 37.84 165 GLY A O 1
ATOM 1291 N N . ILE A 1 166 ? 71.218 -44.119 -50.497 1.00 39.66 166 ILE A N 1
ATOM 1292 C CA . ILE A 1 166 ? 72.639 -44.441 -50.550 1.00 39.66 166 ILE A CA 1
ATOM 1293 C C . ILE A 1 166 ? 72.744 -45.857 -49.994 1.00 39.66 166 ILE A C 1
ATOM 1295 O O . ILE A 1 166 ? 72.773 -46.077 -48.786 1.00 39.66 166 ILE A O 1
ATOM 1299 N N . GLU A 1 167 ? 72.731 -46.816 -50.913 1.00 37.06 167 GLU A N 1
ATOM 1300 C CA . GLU A 1 167 ? 73.332 -48.125 -50.711 1.00 37.06 167 GLU A CA 1
ATOM 1301 C C . GLU A 1 167 ? 74.851 -47.901 -50.696 1.00 37.06 167 GLU A C 1
ATOM 1303 O O . GLU A 1 167 ? 75.459 -47.638 -51.732 1.00 37.06 167 GLU A O 1
ATOM 1308 N N . LEU A 1 168 ? 75.463 -47.930 -49.510 1.00 32.03 168 LEU A N 1
ATOM 1309 C CA . LEU A 1 168 ? 76.895 -48.169 -49.378 1.00 32.03 168 LEU A CA 1
ATOM 1310 C C . LEU A 1 168 ? 77.051 -49.590 -48.842 1.00 32.03 168 LEU A C 1
ATOM 1312 O O . LEU A 1 168 ? 76.668 -49.898 -47.715 1.00 32.03 168 LEU A O 1
ATOM 1316 N N . ALA A 1 169 ? 77.534 -50.448 -49.732 1.00 38.09 169 ALA A N 1
ATOM 1317 C CA . ALA A 1 169 ? 77.666 -51.881 -49.580 1.00 38.09 169 ALA A CA 1
ATOM 1318 C C . ALA A 1 169 ? 78.388 -52.313 -48.293 1.00 38.09 169 ALA A C 1
ATOM 1320 O O . ALA A 1 169 ? 79.483 -51.841 -47.995 1.00 38.09 169 ALA A O 1
ATOM 1321 N N . ALA A 1 170 ? 77.814 -53.317 -47.629 1.00 34.78 170 ALA A N 1
ATOM 1322 C CA . ALA A 1 170 ? 78.553 -54.380 -46.952 1.00 34.78 170 ALA A CA 1
ATOM 1323 C C . ALA A 1 170 ? 77.637 -55.614 -46.788 1.00 34.78 170 ALA A C 1
ATOM 1325 O O . ALA A 1 170 ? 76.855 -55.709 -45.849 1.00 34.78 170 ALA A O 1
ATOM 1326 N N . GLN A 1 171 ? 77.714 -56.547 -47.740 1.00 33.22 171 GLN A N 1
ATOM 1327 C CA . GLN A 1 171 ? 77.422 -57.980 -47.526 1.00 33.22 171 GLN A CA 1
ATOM 1328 C C . GLN A 1 171 ? 78.633 -58.648 -46.824 1.00 33.22 171 GLN A C 1
ATOM 1330 O O . GLN A 1 171 ? 79.678 -57.990 -46.779 1.00 33.22 171 GLN A O 1
ATOM 1335 N N . PRO A 1 172 ? 78.604 -59.924 -46.352 1.00 40.12 172 PRO A N 1
ATOM 1336 C CA . PRO A 1 172 ? 77.653 -61.035 -46.603 1.00 40.12 172 PRO A CA 1
ATOM 1337 C C . PRO A 1 172 ? 77.168 -61.706 -45.275 1.00 40.12 172 PRO A C 1
ATOM 1339 O O . PRO A 1 172 ? 77.585 -61.300 -44.200 1.00 40.12 172 PRO A O 1
ATOM 1342 N N . THR A 1 173 ? 76.280 -62.705 -45.180 1.00 30.77 173 THR A N 1
ATOM 1343 C CA . THR A 1 173 ? 76.244 -64.045 -45.802 1.00 30.77 173 THR A CA 1
ATOM 1344 C C . THR A 1 173 ? 74.920 -64.741 -45.408 1.00 30.77 173 THR A C 1
ATOM 1346 O O . THR A 1 173 ? 74.312 -64.363 -44.411 1.00 30.77 173 THR A O 1
ATOM 1349 N N . ALA A 1 174 ? 74.536 -65.733 -46.221 1.00 35.50 174 ALA A N 1
ATOM 1350 C CA . ALA A 1 174 ? 73.451 -66.734 -46.177 1.00 35.50 174 ALA A CA 1
ATOM 1351 C C . ALA A 1 174 ? 72.982 -67.242 -44.782 1.00 35.50 174 ALA A C 1
ATOM 1353 O O . ALA A 1 174 ? 73.696 -67.091 -43.801 1.00 35.50 174 ALA A O 1
ATOM 1354 N N . GLU A 1 175 ? 71.788 -67.816 -44.576 1.00 31.23 175 GLU A N 1
ATOM 1355 C CA . GLU A 1 175 ? 71.156 -69.022 -45.163 1.00 31.23 175 GLU A CA 1
ATOM 1356 C C . GLU A 1 175 ? 69.654 -69.044 -44.743 1.00 31.23 175 GLU A C 1
ATOM 1358 O O . GLU A 1 175 ? 69.318 -68.541 -43.675 1.00 31.23 175 GLU A O 1
ATOM 1363 N N . THR A 1 176 ? 68.692 -69.341 -45.627 1.00 33.75 176 THR A N 1
ATOM 1364 C CA . THR A 1 176 ? 68.050 -70.656 -45.908 1.00 33.75 176 THR A CA 1
ATOM 1365 C C . THR A 1 176 ? 66.955 -71.079 -44.903 1.00 33.75 176 THR A C 1
ATOM 1367 O O . THR A 1 176 ? 67.247 -71.453 -43.776 1.00 33.75 176 THR A O 1
ATOM 1370 N N . ASP A 1 177 ? 65.711 -71.109 -45.404 1.00 30.69 177 ASP A N 1
ATOM 1371 C CA . ASP A 1 177 ? 64.766 -72.252 -45.371 1.00 30.69 177 ASP A CA 1
ATOM 1372 C C . ASP A 1 177 ? 63.378 -72.102 -44.704 1.00 30.69 177 ASP A C 1
ATOM 1374 O O . ASP A 1 177 ? 63.239 -71.574 -43.606 1.00 30.69 177 ASP A O 1
ATOM 1378 N N . ALA A 1 178 ? 62.405 -72.692 -45.424 1.00 35.81 178 ALA A N 1
ATOM 1379 C CA . ALA A 1 178 ? 61.067 -73.208 -45.084 1.00 35.81 178 ALA A CA 1
ATOM 1380 C C . ALA A 1 178 ? 60.021 -72.254 -44.466 1.00 35.81 178 ALA A C 1
ATOM 1382 O O . ALA A 1 178 ? 60.227 -71.676 -43.410 1.00 35.81 178 ALA A O 1
ATOM 1383 N N . GLY A 1 179 ? 58.872 -72.021 -45.124 1.00 30.27 179 GLY A N 1
ATOM 1384 C CA . GLY A 1 179 ? 57.653 -72.865 -45.036 1.00 30.27 179 GLY A CA 1
ATOM 1385 C C . GLY A 1 179 ? 56.725 -72.260 -43.959 1.00 30.27 179 GLY A C 1
ATOM 1386 O O . GLY A 1 179 ? 57.219 -71.745 -42.973 1.00 30.27 179 GLY A O 1
ATOM 1387 N N . ASP A 1 180 ? 55.401 -72.175 -44.008 1.00 28.70 180 ASP A N 1
ATOM 1388 C CA . ASP A 1 180 ? 54.345 -72.983 -44.601 1.00 28.70 180 ASP A CA 1
ATOM 1389 C C . ASP A 1 180 ? 52.999 -72.231 -44.384 1.00 28.70 180 ASP A C 1
ATOM 1391 O O . ASP A 1 180 ? 52.926 -71.197 -43.717 1.00 28.70 180 ASP A O 1
ATOM 1395 N N . HIS A 1 181 ? 51.952 -72.756 -45.003 1.00 30.75 181 HIS A N 1
ATOM 1396 C CA . HIS A 1 181 ? 50.585 -72.297 -45.183 1.00 30.75 181 HIS A CA 1
ATOM 1397 C C . HIS A 1 181 ? 49.685 -72.020 -43.952 1.00 30.75 181 HIS A C 1
ATOM 1399 O O . HIS A 1 181 ? 49.642 -72.757 -42.977 1.00 30.75 181 HIS A O 1
ATOM 1405 N N . SER A 1 182 ? 48.761 -71.086 -44.220 1.00 37.47 182 SER A N 1
ATOM 1406 C CA . SER A 1 182 ? 47.304 -71.110 -43.961 1.00 37.47 182 SER A CA 1
ATOM 1407 C C . SER A 1 182 ? 46.674 -70.638 -42.638 1.00 37.47 182 SER A C 1
ATOM 1409 O O . SER A 1 182 ? 47.290 -70.698 -41.580 1.00 37.47 182 SER A O 1
ATOM 1411 N N . PRO A 1 183 ? 45.412 -70.142 -42.721 1.00 62.41 183 PRO A N 1
ATOM 1412 C CA . PRO A 1 183 ? 44.721 -69.387 -41.677 1.00 62.41 183 PRO A CA 1
ATOM 1413 C C . PRO A 1 183 ? 43.605 -70.199 -40.999 1.00 62.41 183 PRO A C 1
ATOM 1415 O O . PRO A 1 183 ? 43.013 -71.064 -41.636 1.00 62.41 183 PRO A O 1
ATOM 1418 N N . GLU A 1 184 ? 43.196 -69.845 -39.775 1.00 29.39 184 GLU A N 1
ATOM 1419 C CA . GLU A 1 184 ? 41.852 -70.229 -39.328 1.00 29.39 184 GLU A CA 1
ATOM 1420 C C . GLU A 1 184 ? 41.228 -69.294 -38.288 1.00 29.39 184 GLU A C 1
ATOM 1422 O O . GLU A 1 184 ? 41.857 -68.784 -37.362 1.00 29.39 184 GLU A O 1
ATOM 1427 N N . VAL A 1 185 ? 39.942 -69.078 -38.539 1.00 36.12 185 VAL A N 1
ATOM 1428 C CA . VAL A 1 185 ? 38.912 -68.393 -37.767 1.00 36.12 185 VAL A CA 1
ATOM 1429 C C . VAL A 1 185 ? 38.531 -69.236 -36.552 1.00 36.12 185 VAL A C 1
ATOM 1431 O O . VAL A 1 185 ? 38.448 -70.450 -36.662 1.00 36.12 185 VAL A O 1
ATOM 1434 N N . HIS A 1 186 ? 38.135 -68.600 -35.447 1.00 33.78 186 HIS A N 1
ATOM 1435 C CA . HIS A 1 186 ? 37.169 -69.218 -34.540 1.00 33.78 186 HIS A CA 1
ATOM 1436 C C . HIS A 1 186 ? 36.121 -68.216 -34.049 1.00 33.78 186 HIS A C 1
ATOM 1438 O O . HIS A 1 186 ? 36.423 -67.116 -33.587 1.00 33.78 186 HIS A O 1
ATOM 1444 N N . GLN A 1 187 ? 34.874 -68.650 -34.221 1.00 36.22 187 GLN A N 1
ATOM 1445 C CA . GLN A 1 187 ? 33.632 -68.123 -33.673 1.00 36.22 187 GLN A CA 1
ATOM 1446 C C . GLN A 1 187 ? 33.564 -68.361 -32.156 1.00 36.22 187 GLN A C 1
ATOM 1448 O O . GLN A 1 187 ? 34.118 -69.341 -31.666 1.00 36.22 187 GLN A O 1
ATOM 1453 N N . ASP A 1 188 ? 32.787 -67.539 -31.448 1.00 33.47 188 ASP A N 1
ATOM 1454 C CA . ASP A 1 188 ? 31.496 -67.946 -30.857 1.00 33.47 188 ASP A CA 1
ATOM 1455 C C . ASP A 1 188 ? 31.189 -67.258 -29.511 1.00 33.47 188 ASP A C 1
ATOM 1457 O O . ASP A 1 188 ? 32.060 -66.993 -28.686 1.00 33.47 188 ASP A O 1
ATOM 1461 N N . SER A 1 189 ? 29.881 -67.094 -29.311 1.00 35.66 189 SER A N 1
ATOM 1462 C CA . SER A 1 189 ? 29.153 -67.195 -28.050 1.00 35.66 189 SER A CA 1
ATOM 1463 C C . SER A 1 189 ? 29.045 -65.960 -27.156 1.00 35.66 189 SER A C 1
ATOM 1465 O O . SER A 1 189 ? 30.002 -65.502 -26.538 1.00 35.66 189 SER A O 1
ATOM 1467 N N . GLY A 1 190 ? 27.790 -65.540 -26.942 1.00 32.94 190 GLY A N 1
ATOM 1468 C CA . GLY A 1 190 ? 27.418 -64.881 -25.687 1.00 32.94 190 GLY A CA 1
ATOM 1469 C C . GLY A 1 190 ? 26.182 -63.987 -25.707 1.00 32.94 190 GLY A C 1
ATOM 1470 O O . GLY A 1 190 ? 26.271 -62.823 -25.343 1.00 32.94 190 GLY A O 1
ATOM 1471 N N . ASN A 1 191 ? 25.028 -64.517 -26.111 1.00 32.50 191 ASN A N 1
ATOM 1472 C CA . ASN A 1 191 ? 23.706 -63.893 -25.966 1.00 32.50 191 ASN A CA 1
ATOM 1473 C C . ASN A 1 191 ? 23.296 -63.695 -24.485 1.00 32.50 191 ASN A C 1
ATOM 1475 O O . ASN A 1 191 ? 23.448 -64.626 -23.697 1.00 32.50 191 ASN A O 1
ATOM 1479 N N . SER A 1 192 ? 22.662 -62.564 -24.134 1.00 38.44 192 SER A N 1
ATOM 1480 C CA . SER A 1 192 ? 21.699 -62.496 -23.017 1.00 38.44 192 SER A CA 1
ATOM 1481 C C . SER A 1 192 ? 20.733 -61.294 -23.111 1.00 38.44 192 SER A C 1
ATOM 1483 O O . SER A 1 192 ? 21.175 -60.149 -23.089 1.00 38.44 192 SER A O 1
ATOM 1485 N N . GLY A 1 193 ? 19.422 -61.605 -23.167 1.00 34.81 193 GLY A N 1
ATOM 1486 C CA . GLY A 1 193 ? 18.233 -60.755 -22.892 1.00 34.81 193 GLY A CA 1
ATOM 1487 C C . GLY A 1 193 ? 17.828 -59.764 -24.000 1.00 34.81 193 GLY A C 1
ATOM 1488 O O . GLY A 1 193 ? 18.520 -58.777 -24.189 1.00 34.81 193 GLY A O 1
ATOM 1489 N N . ARG A 1 194 ? 16.769 -59.900 -24.830 1.00 33.72 194 ARG A N 1
ATOM 1490 C CA . ARG A 1 194 ? 15.331 -60.248 -24.635 1.00 33.72 194 ARG A CA 1
ATOM 1491 C C . ARG A 1 194 ? 14.677 -59.475 -23.466 1.00 33.72 194 ARG A C 1
ATOM 1493 O O . ARG A 1 194 ? 15.130 -59.659 -22.349 1.00 33.72 194 ARG A O 1
ATOM 1500 N N . ILE A 1 195 ? 13.586 -58.697 -23.578 1.00 39.59 195 ILE A N 1
ATOM 1501 C CA . ILE A 1 195 ? 12.743 -58.150 -24.671 1.00 39.59 195 ILE A CA 1
ATOM 1502 C C . ILE A 1 195 ? 11.878 -57.007 -24.071 1.00 39.59 195 ILE A C 1
ATOM 1504 O O . ILE A 1 195 ? 11.571 -57.074 -22.886 1.00 39.59 195 ILE A O 1
ATOM 1508 N N . SER A 1 196 ? 11.438 -56.078 -24.935 1.00 35.03 196 SER A N 1
ATOM 1509 C CA . SER A 1 196 ? 10.089 -55.469 -25.087 1.00 35.03 196 SER A CA 1
ATOM 1510 C C . SER A 1 196 ? 9.349 -54.838 -23.891 1.00 35.03 196 SER A C 1
ATOM 1512 O O . SER A 1 196 ? 9.121 -55.491 -22.886 1.00 35.03 196 SER A O 1
ATOM 1514 N N . GLU A 1 197 ? 8.990 -53.542 -23.966 1.00 40.53 197 GLU A N 1
ATOM 1515 C CA . GLU A 1 197 ? 7.750 -52.967 -24.581 1.00 40.53 197 GLU A CA 1
ATOM 1516 C C . GLU A 1 197 ? 6.589 -52.970 -23.550 1.00 40.53 197 GLU A C 1
ATOM 1518 O O . GLU A 1 197 ? 6.582 -53.802 -22.660 1.00 40.53 197 GLU A O 1
ATOM 1523 N N . HIS A 1 198 ? 5.586 -52.095 -23.487 1.00 36.31 198 HIS A N 1
ATOM 1524 C CA . HIS A 1 198 ? 4.871 -51.292 -24.470 1.00 36.31 198 HIS A CA 1
ATOM 1525 C C . HIS A 1 198 ? 3.944 -50.322 -23.692 1.00 36.31 198 HIS A C 1
ATOM 1527 O O . HIS A 1 198 ? 3.556 -50.594 -22.556 1.00 36.31 198 HIS A O 1
ATOM 1533 N N . ILE A 1 199 ? 3.587 -49.203 -24.319 1.00 44.44 199 ILE A N 1
ATOM 1534 C CA . ILE A 1 199 ? 2.606 -48.200 -23.871 1.00 44.44 199 ILE A CA 1
ATOM 1535 C C . ILE A 1 199 ? 1.217 -48.565 -24.427 1.00 44.44 199 ILE A C 1
ATOM 1537 O O . ILE A 1 199 ? 1.139 -48.889 -25.608 1.00 44.44 199 ILE A O 1
ATOM 1541 N N . LYS A 1 200 ? 0.151 -48.433 -23.618 1.00 38.91 200 LYS A N 1
ATOM 1542 C CA . LYS A 1 200 ? -1.225 -47.960 -23.960 1.00 38.91 200 LYS A CA 1
ATOM 1543 C C . LYS A 1 200 ? -2.127 -48.097 -22.720 1.00 38.91 200 LYS A C 1
ATOM 1545 O O . LYS A 1 200 ? -2.107 -49.140 -22.081 1.00 38.91 200 LYS A O 1
ATOM 1550 N N . GLU A 1 201 ? -2.665 -47.006 -22.168 1.00 45.06 201 GLU A N 1
ATOM 1551 C CA . GLU A 1 201 ? -4.006 -46.437 -22.445 1.00 45.06 201 GLU A CA 1
ATOM 1552 C C . GLU A 1 201 ? -5.142 -47.468 -22.404 1.00 45.06 201 GLU A C 1
ATOM 1554 O O . GLU A 1 201 ? -5.262 -48.256 -23.335 1.00 45.06 201 GLU A O 1
ATOM 1559 N N . ASP A 1 202 ? -5.997 -47.399 -21.370 1.00 40.91 202 ASP A N 1
ATOM 1560 C CA . ASP A 1 202 ? -7.451 -47.341 -21.578 1.00 40.91 202 ASP A CA 1
ATOM 1561 C C . ASP A 1 202 ? -8.254 -46.866 -20.345 1.00 40.91 202 ASP A C 1
ATOM 1563 O O . ASP A 1 202 ? -7.768 -46.822 -19.215 1.00 40.91 202 ASP A O 1
ATOM 1567 N N . ILE A 1 203 ? -9.483 -46.454 -20.651 1.00 43.47 203 ILE A N 1
ATOM 1568 C CA . ILE A 1 203 ? -10.450 -45.594 -19.953 1.00 43.47 203 ILE A CA 1
ATOM 1569 C C . ILE A 1 203 ? -11.496 -46.406 -19.151 1.00 43.47 203 ILE A C 1
ATOM 1571 O O . ILE A 1 203 ? -11.927 -47.447 -19.631 1.00 43.47 203 ILE A O 1
ATOM 1575 N N . ALA A 1 204 ? -11.987 -45.888 -18.008 1.00 42.81 204 ALA A N 1
ATOM 1576 C CA . ALA A 1 204 ? -13.365 -46.036 -17.459 1.00 42.81 204 ALA A CA 1
ATOM 1577 C C . ALA A 1 204 ? -13.459 -45.211 -16.148 1.00 42.81 204 ALA A C 1
ATOM 1579 O O . ALA A 1 204 ? -12.575 -45.332 -15.307 1.00 42.81 204 ALA A O 1
ATOM 1580 N N . VAL A 1 205 ? -14.322 -44.199 -15.981 1.00 42.59 205 VAL A N 1
ATOM 1581 C CA . VAL A 1 205 ? -15.788 -44.229 -15.767 1.00 42.59 205 VAL A CA 1
ATOM 1582 C C . VAL A 1 205 ? -16.200 -45.123 -14.594 1.00 42.59 205 VAL A C 1
ATOM 1584 O O . VAL A 1 205 ? -16.449 -46.305 -14.796 1.00 42.59 205 VAL A O 1
ATOM 1587 N N . GLU A 1 206 ? -16.301 -44.526 -13.403 1.00 41.53 206 GLU A N 1
ATOM 1588 C CA . GLU A 1 206 ? -17.518 -44.467 -12.566 1.00 41.53 206 GLU A CA 1
ATOM 1589 C C . GLU A 1 206 ? -17.407 -43.285 -11.588 1.00 41.53 206 GLU A C 1
ATOM 1591 O O . GLU A 1 206 ? -16.284 -43.051 -11.077 1.00 41.53 206 GLU A O 1
#

Organism: NCBI:txid2935761

Foldseek 3Di:
DAADEDEDDDDPVVLLVVLVVCLVVCVLPPRYAAEYEQVVLCCCVVDDPVSVVSCPRYHYDHDDDDDPPDPVCVVCVVVVVVCVVPPCNVVVVCCVPVNDPPPCPVPDDPPPPPPVDVDCVVVVVVVVVVVVVVVVVVVCCVVVVCVVVVVVVVVVVVVPDDPDDPPPDDDDDDDDDDDDDDDDDDDDDDDDDDDDDDDDDDDDDD

Radius of gyration: 43.3 Å; chains: 1; bounding box: 98×98×81 Å

pLDDT: mean 70.59, std 22.32, range [28.7, 96.62]